Protein AF-A0A9P6G2J8-F1 (afdb_monomer_lite)

Organism: NCBI:txid979761

Structure (mmCIF, N/CA/C/O backbone):
data_AF-A0A9P6G2J8-F1
#
_entry.id   AF-A0A9P6G2J8-F1
#
loop_
_atom_site.group_PDB
_atom_site.id
_atom_site.type_symbol
_atom_site.label_atom_id
_atom_site.label_alt_id
_atom_site.label_comp_id
_atom_site.label_asym_id
_atom_site.label_entity_id
_atom_site.label_seq_id
_atom_site.pdbx_PDB_ins_code
_atom_site.Cartn_x
_atom_site.Cartn_y
_atom_site.Cartn_z
_atom_site.occupancy
_atom_site.B_iso_or_equiv
_atom_site.auth_seq_id
_atom_site.auth_comp_id
_atom_site.auth_asym_id
_atom_site.auth_atom_id
_atom_site.pdbx_PDB_model_num
ATOM 1 N N . MET A 1 1 ? 23.316 -43.069 -13.809 1.00 28.44 1 MET A N 1
ATOM 2 C CA . MET A 1 1 ? 24.429 -42.102 -13.662 1.00 28.44 1 MET A CA 1
ATOM 3 C C . MET A 1 1 ? 23.980 -41.035 -12.672 1.00 28.44 1 MET A C 1
ATOM 5 O O . MET A 1 1 ? 22.794 -40.744 -12.635 1.00 28.44 1 MET A O 1
ATOM 9 N N . LYS A 1 2 ? 24.883 -40.579 -11.803 1.00 21.81 2 LYS A N 1
ATOM 10 C CA . LYS A 1 2 ? 24.600 -39.815 -10.578 1.00 21.81 2 LYS A CA 1
ATOM 11 C C . LYS A 1 2 ? 24.018 -38.430 -10.889 1.00 21.81 2 LYS A C 1
ATOM 13 O O . LYS A 1 2 ? 24.554 -37.720 -11.730 1.00 21.81 2 LYS A O 1
ATOM 18 N N . THR A 1 3 ? 22.971 -38.047 -10.167 1.00 24.00 3 THR A N 1
ATOM 19 C CA . THR A 1 3 ? 22.490 -36.666 -10.060 1.00 24.00 3 THR A CA 1
ATOM 20 C C . THR A 1 3 ? 23.530 -35.821 -9.319 1.00 24.00 3 THR A C 1
ATOM 22 O O . THR A 1 3 ? 23.801 -36.073 -8.145 1.00 24.00 3 THR A O 1
ATOM 25 N N . CYS A 1 4 ? 24.111 -34.833 -10.000 1.00 22.19 4 CYS A N 1
ATOM 26 C CA . CYS A 1 4 ? 24.899 -33.762 -9.387 1.00 22.19 4 CYS A CA 1
ATOM 27 C C . CYS A 1 4 ? 23.997 -32.527 -9.206 1.00 22.19 4 CYS A C 1
ATOM 29 O O . CYS A 1 4 ? 23.322 -32.144 -10.163 1.00 22.19 4 CYS A O 1
ATOM 31 N N . PRO A 1 5 ? 23.971 -31.892 -8.020 1.00 28.30 5 PRO A N 1
ATOM 32 C CA . PRO A 1 5 ? 23.199 -30.682 -7.780 1.00 28.30 5 PRO A CA 1
ATOM 33 C C . PRO A 1 5 ? 23.987 -29.491 -8.335 1.00 28.30 5 PRO A C 1
ATOM 35 O O . PRO A 1 5 ? 24.863 -28.943 -7.668 1.00 28.30 5 PRO A O 1
ATOM 38 N N . HIS A 1 6 ? 23.725 -29.110 -9.583 1.00 32.69 6 HIS A N 1
ATOM 39 C CA . HIS A 1 6 ? 24.218 -27.840 -10.102 1.00 32.69 6 HIS A CA 1
ATOM 40 C C . HIS A 1 6 ? 23.283 -26.716 -9.650 1.00 32.69 6 HIS A C 1
ATOM 42 O O . HIS A 1 6 ? 22.137 -26.628 -10.081 1.00 32.69 6 HIS A O 1
ATOM 48 N N . TYR A 1 7 ? 23.807 -25.883 -8.751 1.00 36.50 7 TYR A N 1
ATOM 49 C CA . TYR A 1 7 ? 23.301 -24.562 -8.391 1.00 36.50 7 TYR A CA 1
ATOM 50 C C . TYR A 1 7 ? 22.926 -23.775 -9.652 1.00 36.50 7 TYR A C 1
ATOM 52 O O . TYR A 1 7 ? 23.731 -23.673 -10.582 1.00 36.50 7 TYR A O 1
ATOM 60 N N . GLY A 1 8 ? 21.706 -23.239 -9.694 1.00 36.22 8 GLY A N 1
ATOM 61 C CA . GLY A 1 8 ? 21.223 -22.453 -10.822 1.00 36.22 8 GLY A CA 1
ATOM 62 C C . GLY A 1 8 ? 22.021 -21.157 -10.941 1.00 36.22 8 GLY A C 1
ATOM 63 O O . GLY A 1 8 ? 21.851 -20.233 -10.149 1.00 36.22 8 GLY A O 1
ATOM 64 N N . MET A 1 9 ? 22.907 -21.074 -11.927 1.00 39.00 9 MET A N 1
ATOM 65 C CA . MET A 1 9 ? 23.506 -19.807 -12.336 1.00 39.00 9 MET A CA 1
ATOM 66 C C . MET A 1 9 ? 22.743 -19.287 -13.546 1.00 39.00 9 MET A C 1
ATOM 68 O O . MET A 1 9 ? 22.598 -19.999 -14.540 1.00 39.00 9 MET A O 1
ATOM 72 N N . MET A 1 10 ? 22.259 -18.048 -13.470 1.00 44.28 10 MET A N 1
ATOM 73 C CA . MET A 1 10 ? 21.795 -17.339 -14.655 1.00 44.28 10 MET A CA 1
ATOM 74 C C . MET A 1 10 ? 23.004 -16.616 -15.242 1.00 44.28 10 MET A C 1
ATOM 76 O O . MET A 1 10 ? 23.532 -15.679 -14.644 1.00 44.28 10 MET A O 1
ATOM 80 N N . THR A 1 11 ? 23.474 -17.081 -16.397 1.00 43.28 11 THR A N 1
ATOM 81 C CA . THR A 1 11 ? 24.455 -16.334 -17.185 1.00 43.28 11 THR A CA 1
ATOM 82 C C . THR A 1 11 ? 23.687 -15.287 -17.972 1.00 43.28 11 THR A C 1
ATOM 84 O O . THR A 1 11 ? 23.037 -15.616 -18.963 1.00 43.28 11 THR A O 1
ATOM 87 N N . VAL A 1 12 ? 23.730 -14.034 -17.525 1.00 48.06 12 VAL A N 1
ATOM 88 C CA . VAL A 1 12 ? 23.221 -12.922 -18.330 1.00 48.06 12 VAL A CA 1
ATOM 89 C C . VAL A 1 12 ? 24.399 -12.417 -19.157 1.00 48.06 12 VAL A C 1
ATOM 91 O O . VAL A 1 12 ? 25.367 -11.876 -18.615 1.00 48.06 12 VAL A O 1
ATOM 94 N N . SER A 1 13 ? 24.354 -12.675 -20.466 1.00 35.69 13 SER A N 1
ATOM 95 C CA . SER A 1 13 ? 25.344 -12.146 -21.405 1.00 35.69 13 SER A CA 1
ATOM 96 C C . SER A 1 13 ? 25.019 -10.683 -21.656 1.00 35.69 13 SER A C 1
ATOM 98 O O . SER A 1 13 ? 24.013 -10.339 -22.270 1.00 35.69 13 SER A O 1
ATOM 100 N N . LEU A 1 14 ? 25.864 -9.818 -21.117 1.00 44.72 14 LEU A N 1
ATOM 101 C CA . LEU A 1 14 ? 25.630 -8.394 -21.012 1.00 44.72 14 LEU A CA 1
ATOM 102 C C . LEU A 1 14 ? 26.757 -7.662 -21.746 1.00 44.72 14 LEU A C 1
ATOM 104 O O . LEU A 1 14 ? 27.734 -7.223 -21.139 1.00 44.72 14 LEU A O 1
ATOM 108 N N . GLY A 1 15 ? 26.600 -7.454 -23.059 1.00 34.97 15 GLY A N 1
ATOM 109 C CA . GLY A 1 15 ? 27.512 -6.623 -23.865 1.00 34.97 15 GLY A CA 1
ATOM 110 C C . GLY A 1 15 ? 28.964 -7.118 -23.865 1.00 34.97 15 GLY A C 1
ATOM 111 O O . GLY A 1 15 ? 29.880 -6.334 -23.642 1.00 34.97 15 GLY A O 1
ATOM 112 N N . GLY A 1 16 ? 29.167 -8.428 -24.043 1.00 36.84 16 GLY A N 1
ATOM 113 C CA . GLY A 1 16 ? 30.493 -9.063 -24.048 1.00 36.84 16 GLY A CA 1
ATOM 114 C C . GLY A 1 16 ? 31.014 -9.493 -22.672 1.00 36.84 16 GLY A C 1
ATOM 115 O O . GLY A 1 16 ? 32.013 -10.206 -22.603 1.00 36.84 16 GLY A O 1
ATOM 116 N N . PHE A 1 17 ? 30.324 -9.140 -21.583 1.00 33.25 17 PHE A N 1
ATOM 117 C CA . PHE A 1 17 ? 30.608 -9.649 -20.242 1.00 33.25 17 PHE A CA 1
ATOM 118 C C . PHE A 1 17 ? 29.555 -10.680 -19.831 1.00 33.25 17 PHE A C 1
ATOM 120 O O . PHE A 1 17 ? 28.362 -10.382 -19.790 1.00 33.25 17 PHE A O 1
ATOM 127 N N . ASN A 1 18 ? 29.999 -11.892 -19.498 1.00 40.38 18 ASN A N 1
ATOM 128 C CA . ASN A 1 18 ? 29.147 -12.909 -18.889 1.00 40.38 18 ASN A CA 1
ATOM 129 C C . ASN A 1 18 ? 29.097 -12.664 -17.383 1.00 40.38 18 ASN A C 1
ATOM 131 O O . ASN A 1 18 ? 30.052 -12.980 -16.672 1.00 40.38 18 ASN A O 1
ATOM 135 N N . ILE A 1 19 ? 27.991 -12.104 -16.893 1.00 44.56 19 ILE A N 1
ATOM 136 C CA . ILE A 1 19 ? 27.753 -12.024 -15.452 1.00 44.56 19 ILE A CA 1
ATOM 137 C C . ILE A 1 19 ? 27.031 -13.308 -15.051 1.00 44.56 19 ILE A C 1
ATOM 139 O O . ILE A 1 19 ? 25.877 -13.533 -15.418 1.00 44.56 19 ILE A O 1
ATOM 143 N N . GLN A 1 20 ? 27.734 -14.171 -14.318 1.00 47.50 20 GLN A N 1
ATOM 144 C CA . GLN A 1 20 ? 27.127 -15.311 -13.639 1.00 47.50 20 GLN A CA 1
ATOM 145 C C . GLN A 1 20 ? 26.478 -14.805 -12.353 1.00 47.50 20 GLN A C 1
ATOM 147 O O . GLN A 1 20 ? 27.150 -14.583 -11.345 1.00 47.50 20 GLN A O 1
ATOM 152 N N . LEU A 1 21 ? 25.166 -14.586 -12.394 1.00 49.06 21 LEU A N 1
ATOM 153 C CA . LEU A 1 21 ? 24.394 -14.276 -11.199 1.00 49.06 21 LEU A CA 1
ATOM 154 C C . LEU A 1 21 ? 24.017 -15.608 -10.547 1.00 49.06 21 LEU A C 1
ATOM 156 O O . LEU A 1 21 ? 23.233 -16.387 -11.095 1.00 49.06 21 LEU A O 1
ATOM 160 N N . ALA A 1 22 ? 24.606 -15.891 -9.385 1.00 49.53 22 ALA A N 1
ATOM 161 C CA . ALA A 1 22 ? 24.147 -16.982 -8.537 1.00 49.53 22 ALA A CA 1
ATOM 162 C C . ALA A 1 22 ? 22.719 -16.646 -8.083 1.00 49.53 22 ALA A C 1
ATOM 164 O O . ALA A 1 22 ? 22.543 -15.731 -7.274 1.00 49.53 22 ALA A O 1
ATOM 165 N N . LEU A 1 23 ? 21.716 -17.365 -8.608 1.00 51.78 23 LEU A N 1
ATOM 166 C CA . LEU A 1 23 ? 20.287 -17.101 -8.362 1.00 51.78 23 LEU A CA 1
ATOM 167 C C . LEU A 1 23 ? 19.945 -17.080 -6.862 1.00 51.78 23 LEU A C 1
ATOM 169 O O . LEU A 1 23 ? 19.019 -16.396 -6.436 1.00 51.78 23 LEU A O 1
ATOM 173 N N . ASP A 1 24 ? 20.750 -17.758 -6.046 1.00 52.38 24 ASP A N 1
ATOM 174 C CA . ASP A 1 24 ? 20.427 -18.036 -4.650 1.00 52.38 24 ASP A CA 1
ATOM 175 C C . ASP A 1 24 ? 21.033 -17.019 -3.654 1.00 52.38 24 ASP A C 1
ATOM 177 O O . ASP A 1 24 ? 20.730 -17.077 -2.463 1.00 52.38 24 ASP A O 1
ATOM 181 N N . ARG A 1 25 ? 21.918 -16.099 -4.092 1.00 50.81 25 ARG A N 1
ATOM 182 C CA . ARG A 1 25 ? 22.714 -15.220 -3.187 1.00 50.81 25 ARG A CA 1
ATOM 183 C C . ARG A 1 25 ? 22.746 -13.733 -3.560 1.00 50.81 25 ARG A C 1
ATOM 185 O O . ARG A 1 25 ? 23.595 -12.983 -3.074 1.00 50.81 25 ARG A O 1
ATOM 192 N N . VAL A 1 26 ? 21.822 -13.299 -4.410 1.00 56.16 26 VAL A N 1
ATOM 193 C CA . VAL A 1 26 ? 21.786 -11.941 -4.981 1.00 56.16 26 VAL A CA 1
ATOM 194 C C . VAL A 1 26 ? 21.636 -10.840 -3.914 1.00 56.16 26 VAL A C 1
ATOM 196 O O . VAL A 1 26 ? 22.155 -9.741 -4.088 1.00 56.16 26 VAL A O 1
ATOM 199 N N . CYS A 1 27 ? 21.005 -11.136 -2.774 1.00 59.69 27 CYS A N 1
ATOM 200 C CA . CYS A 1 27 ? 20.740 -10.158 -1.713 1.00 59.69 27 CYS A CA 1
ATOM 201 C C . CYS A 1 27 ? 21.425 -10.508 -0.382 1.00 59.69 27 CYS A C 1
ATOM 203 O O . CYS A 1 27 ? 20.779 -10.531 0.664 1.00 59.69 27 CYS A O 1
ATOM 205 N N . SER A 1 28 ? 22.732 -10.780 -0.394 1.00 66.94 28 SER A N 1
ATOM 206 C CA . SER A 1 28 ? 23.542 -10.487 0.796 1.00 66.94 28 SER A CA 1
ATOM 207 C C . SER A 1 28 ? 23.779 -8.974 0.878 1.00 66.94 28 SER A C 1
ATOM 209 O O . SER A 1 28 ? 23.748 -8.285 -0.145 1.00 66.94 28 SER A O 1
ATOM 211 N N . SER A 1 29 ? 24.066 -8.444 2.069 1.00 66.62 29 SER A N 1
ATOM 212 C CA . SER A 1 29 ? 24.434 -7.029 2.238 1.00 66.62 29 SER A CA 1
ATOM 213 C C . SER A 1 29 ? 25.623 -6.618 1.361 1.00 66.62 29 SER A C 1
ATOM 215 O O . SER A 1 29 ? 25.711 -5.473 0.937 1.00 66.62 29 SER A O 1
ATOM 217 N N . GLU A 1 30 ? 26.515 -7.565 1.061 1.00 68.88 30 GLU A N 1
ATOM 218 C CA . GLU A 1 30 ? 27.704 -7.377 0.222 1.00 68.88 30 GLU A CA 1
ATOM 219 C C . GLU A 1 30 ? 27.366 -7.298 -1.279 1.00 68.88 30 GLU A C 1
ATOM 221 O O . GLU A 1 30 ? 27.991 -6.536 -2.012 1.00 68.88 30 GLU A O 1
ATOM 226 N N . ASN A 1 31 ? 26.347 -8.034 -1.741 1.00 75.25 31 ASN A N 1
ATOM 227 C CA . ASN A 1 31 ? 25.969 -8.099 -3.162 1.00 75.25 31 ASN A CA 1
ATOM 228 C C . ASN A 1 31 ? 24.851 -7.125 -3.552 1.00 75.25 31 ASN A C 1
ATOM 230 O O . ASN A 1 31 ? 24.667 -6.824 -4.734 1.00 75.25 31 ASN A O 1
ATOM 234 N N . ALA A 1 32 ? 24.131 -6.602 -2.562 1.00 75.44 32 ALA A N 1
ATOM 235 C CA . ALA A 1 32 ? 23.035 -5.660 -2.727 1.00 75.44 32 ALA A CA 1
ATOM 236 C C . ALA A 1 32 ? 23.379 -4.478 -3.638 1.00 75.44 32 ALA A C 1
ATOM 238 O O . ALA A 1 32 ? 22.638 -4.162 -4.569 1.00 75.44 32 ALA A O 1
ATOM 239 N N . GLN A 1 33 ? 24.536 -3.855 -3.406 1.00 77.69 33 GLN A N 1
ATOM 240 C CA . GLN A 1 33 ? 24.974 -2.692 -4.170 1.00 77.69 33 GLN A CA 1
ATOM 241 C C . GLN A 1 33 ? 25.158 -3.020 -5.658 1.00 77.69 33 GLN A C 1
ATOM 243 O O . GLN A 1 33 ? 24.772 -2.220 -6.508 1.00 77.69 33 GLN A O 1
ATOM 248 N N . TYR A 1 34 ? 25.694 -4.199 -5.986 1.00 79.94 34 TYR A N 1
ATOM 249 C CA . TYR A 1 34 ? 25.866 -4.638 -7.372 1.00 79.94 34 TYR A CA 1
ATOM 250 C C . TYR A 1 34 ? 24.531 -4.964 -8.037 1.00 79.94 34 TYR A C 1
ATOM 252 O O . TYR A 1 34 ? 24.301 -4.565 -9.182 1.00 79.94 34 TYR A O 1
ATOM 260 N N . PHE A 1 35 ? 23.634 -5.643 -7.319 1.00 82.56 35 PHE A N 1
ATOM 261 C CA . PHE A 1 35 ? 22.300 -5.958 -7.822 1.00 82.56 35 PHE A CA 1
ATOM 262 C C . PHE A 1 35 ? 21.505 -4.686 -8.139 1.00 82.56 35 PHE A C 1
ATOM 264 O O . PHE A 1 35 ? 21.072 -4.488 -9.275 1.00 82.56 35 PHE A O 1
ATOM 271 N N . PHE A 1 36 ? 21.379 -3.776 -7.170 1.00 83.00 36 PHE A N 1
ATOM 272 C CA . PHE A 1 36 ? 20.640 -2.529 -7.367 1.00 83.00 36 PHE A CA 1
ATOM 273 C C . PHE A 1 36 ? 21.357 -1.564 -8.317 1.00 83.00 36 PHE A C 1
ATOM 275 O O . PHE A 1 36 ? 20.694 -0.875 -9.092 1.00 83.00 36 PHE A O 1
ATOM 282 N N . GLY A 1 37 ? 22.694 -1.567 -8.348 1.00 82.19 37 GLY A N 1
ATOM 283 C CA . GLY A 1 37 ? 23.480 -0.833 -9.344 1.00 82.19 37 GLY A CA 1
ATOM 284 C C . GLY A 1 37 ? 23.241 -1.318 -10.779 1.00 82.19 37 GLY A C 1
ATOM 285 O O . GLY A 1 37 ? 23.298 -0.524 -11.717 1.00 82.19 37 GLY A O 1
ATOM 286 N N . SER A 1 38 ? 22.893 -2.596 -10.955 1.00 86.06 38 SER A N 1
ATOM 287 C CA . SER A 1 38 ? 22.575 -3.189 -12.261 1.00 86.06 38 SER A CA 1
ATOM 288 C C . SER A 1 38 ? 21.126 -2.953 -12.703 1.00 86.06 38 SER A C 1
ATOM 290 O O . SER A 1 38 ? 20.793 -3.222 -13.857 1.00 86.06 38 SER A O 1
ATOM 292 N N . MET A 1 39 ? 20.262 -2.414 -11.833 1.00 89.31 39 MET A N 1
ATOM 293 C CA . MET A 1 39 ? 18.827 -2.272 -12.109 1.00 89.31 39 MET A CA 1
ATOM 294 C C . MET A 1 39 ? 18.543 -1.401 -13.335 1.00 89.31 39 MET A C 1
ATOM 296 O O . MET A 1 39 ? 17.705 -1.751 -14.160 1.00 89.31 39 MET A O 1
ATOM 300 N N . LYS A 1 40 ? 19.292 -0.306 -13.515 1.00 89.75 40 LYS A N 1
ATOM 301 C CA . LYS A 1 40 ? 19.151 0.564 -14.693 1.00 89.75 40 LYS A CA 1
ATOM 302 C C . LYS A 1 40 ? 19.372 -0.206 -15.991 1.00 89.75 40 LYS A C 1
ATOM 304 O O . LYS A 1 40 ? 18.614 -0.034 -16.936 1.00 89.75 40 LYS A O 1
ATOM 309 N N . ARG A 1 41 ? 20.383 -1.074 -16.013 1.00 88.81 41 ARG A N 1
ATOM 310 C CA . ARG A 1 41 ? 20.702 -1.897 -17.176 1.00 88.81 41 ARG A CA 1
ATOM 311 C C . ARG A 1 41 ? 19.618 -2.938 -17.438 1.00 88.81 41 ARG A C 1
ATOM 313 O O . ARG A 1 41 ? 19.152 -3.026 -18.561 1.00 88.81 41 ARG A O 1
ATOM 320 N N . LEU A 1 42 ? 19.164 -3.642 -16.398 1.00 89.19 42 LEU A N 1
ATOM 321 C CA . LEU A 1 42 ? 18.067 -4.610 -16.515 1.00 89.19 42 LEU A CA 1
ATOM 322 C C . LEU A 1 42 ? 16.794 -3.970 -17.086 1.00 89.19 42 LEU A C 1
ATOM 324 O O . LEU A 1 42 ? 16.112 -4.587 -17.897 1.00 89.19 42 LEU A O 1
ATOM 328 N N . LEU A 1 43 ? 16.488 -2.730 -16.698 1.00 89.88 43 LEU A N 1
ATOM 329 C CA . LEU A 1 43 ? 15.344 -1.985 -17.230 1.00 89.88 43 LEU A CA 1
ATOM 330 C C . LEU A 1 43 ? 15.540 -1.567 -18.689 1.00 89.88 43 LEU A C 1
ATOM 332 O O . LEU A 1 43 ? 14.592 -1.631 -19.472 1.00 89.88 43 LEU A O 1
ATOM 336 N N . THR A 1 44 ? 16.754 -1.162 -19.068 1.00 89.62 44 THR A N 1
ATOM 337 C CA . THR A 1 44 ? 17.098 -0.896 -20.471 1.00 89.62 44 THR A CA 1
ATOM 338 C C . THR A 1 44 ? 16.942 -2.156 -21.319 1.00 89.62 44 THR A C 1
ATOM 340 O O . THR A 1 44 ? 16.242 -2.107 -22.324 1.00 89.62 44 THR A O 1
ATOM 343 N N . ASP A 1 45 ? 17.494 -3.285 -20.874 1.00 88.81 45 ASP A N 1
ATOM 344 C CA . ASP A 1 45 ? 17.427 -4.557 -21.602 1.00 88.81 45 ASP A CA 1
ATOM 345 C C . ASP A 1 45 ? 15.986 -5.097 -21.674 1.00 88.81 45 ASP A C 1
ATOM 347 O O . ASP A 1 45 ? 15.581 -5.654 -22.687 1.00 88.81 45 ASP A O 1
ATOM 351 N N . TYR A 1 46 ? 15.173 -4.886 -20.631 1.00 89.06 46 TYR A N 1
ATOM 352 C CA . TYR A 1 46 ? 13.743 -5.222 -20.642 1.00 89.06 46 TYR A CA 1
ATOM 353 C C . TYR A 1 46 ? 12.940 -4.374 -21.644 1.00 89.06 46 TYR A C 1
ATOM 355 O O . TYR A 1 46 ? 11.912 -4.822 -22.151 1.00 89.06 46 TYR A O 1
ATOM 363 N N . SER A 1 47 ? 13.395 -3.148 -21.918 1.00 87.00 47 SER A N 1
ATOM 364 C CA . SER A 1 47 ? 12.754 -2.233 -22.870 1.00 87.00 47 SER A CA 1
ATOM 365 C C . SER A 1 47 ? 13.124 -2.509 -24.324 1.00 87.00 47 SER A C 1
ATOM 367 O O . SER A 1 47 ? 12.508 -1.923 -25.212 1.00 87.00 47 SER A O 1
ATOM 369 N N . ASP A 1 48 ? 14.133 -3.344 -24.571 1.00 86.25 48 ASP A N 1
ATOM 370 C CA . ASP A 1 48 ? 14.641 -3.602 -25.910 1.00 86.25 48 ASP A CA 1
ATOM 371 C C . ASP A 1 48 ? 13.731 -4.605 -26.647 1.00 86.25 48 ASP A C 1
ATOM 373 O O . ASP A 1 48 ? 13.679 -5.778 -26.271 1.00 86.25 48 ASP A O 1
ATOM 377 N N . PRO A 1 49 ? 13.013 -4.186 -27.708 1.00 78.88 49 PRO A N 1
ATOM 378 C CA . PRO A 1 49 ? 12.122 -5.075 -28.451 1.00 78.88 49 PRO A CA 1
ATOM 379 C C . PRO A 1 49 ? 12.875 -6.161 -29.233 1.00 78.88 49 PRO A C 1
ATOM 381 O O . PRO A 1 49 ? 12.250 -7.109 -29.707 1.00 78.88 49 PRO A O 1
ATOM 384 N N . TRP A 1 50 ? 14.194 -6.028 -29.396 1.00 75.81 50 TRP A N 1
ATOM 385 C CA . TRP A 1 50 ? 15.032 -6.977 -30.126 1.00 75.81 50 TRP A CA 1
ATOM 386 C C . TRP A 1 50 ? 15.586 -8.093 -29.234 1.00 75.81 50 TRP A C 1
ATOM 388 O O . TRP A 1 50 ? 16.140 -9.066 -29.750 1.00 75.81 50 TRP A O 1
ATOM 398 N N . LEU A 1 51 ? 15.440 -7.977 -27.910 1.00 72.81 51 LEU A N 1
ATOM 399 C CA . LEU A 1 51 ? 15.889 -8.979 -26.949 1.00 72.81 51 LEU A CA 1
ATOM 400 C C . LEU A 1 51 ? 14.709 -9.836 -26.477 1.00 72.81 51 LEU A C 1
ATOM 402 O O . LEU A 1 51 ? 13.822 -9.365 -25.770 1.00 72.81 51 LEU A O 1
ATOM 406 N N . ASP A 1 52 ? 14.750 -11.139 -26.766 1.00 75.81 52 ASP A N 1
ATOM 407 C CA . ASP A 1 52 ? 13.772 -12.136 -26.285 1.00 75.81 52 ASP A CA 1
ATOM 408 C C . ASP A 1 52 ? 14.018 -12.519 -24.806 1.00 75.81 52 ASP A C 1
ATOM 410 O O . ASP A 1 52 ? 14.071 -13.683 -24.397 1.00 75.81 52 ASP A O 1
ATOM 414 N N . HIS A 1 53 ? 14.308 -11.512 -23.982 1.00 82.56 53 HIS A N 1
ATOM 415 C CA . HIS A 1 53 ? 14.729 -11.667 -22.592 1.00 82.56 53 HIS A CA 1
ATOM 416 C C . HIS A 1 53 ? 13.809 -10.949 -21.606 1.00 82.56 53 HIS A C 1
ATOM 418 O O . HIS A 1 53 ? 13.989 -11.127 -20.400 1.00 82.56 53 HIS A O 1
ATOM 424 N N . SER A 1 54 ? 12.796 -10.206 -22.069 1.00 86.62 54 SER A N 1
ATOM 425 C CA . SER A 1 54 ? 11.878 -9.460 -21.196 1.00 86.62 54 SER A CA 1
ATOM 426 C C . SER A 1 54 ? 11.231 -10.356 -20.135 1.00 86.62 54 SER A C 1
ATOM 428 O O . SER A 1 54 ? 11.255 -10.032 -18.949 1.00 86.62 54 SER A O 1
ATOM 430 N N . ASP A 1 55 ? 10.756 -11.540 -20.525 1.00 85.81 55 ASP A N 1
ATOM 431 C CA . ASP A 1 55 ? 10.134 -12.494 -19.600 1.00 85.81 55 ASP A CA 1
ATOM 432 C C . ASP A 1 55 ? 11.146 -13.175 -18.679 1.00 85.81 55 ASP A C 1
ATOM 434 O O . ASP A 1 55 ? 10.813 -13.568 -17.559 1.00 85.81 55 ASP A O 1
ATOM 438 N N . ALA A 1 56 ? 12.392 -13.343 -19.124 1.00 85.50 56 ALA A N 1
ATOM 439 C CA . ALA A 1 56 ? 13.461 -13.856 -18.272 1.00 85.50 56 ALA A CA 1
ATOM 440 C C . ALA A 1 56 ? 13.846 -12.824 -17.202 1.00 85.50 56 ALA A C 1
ATOM 442 O O . ALA A 1 56 ? 13.973 -13.182 -16.031 1.00 85.50 56 ALA A O 1
ATOM 443 N N . ILE A 1 57 ? 13.953 -11.547 -17.582 1.00 88.69 57 ILE A N 1
ATOM 444 C CA . ILE A 1 57 ? 14.218 -10.432 -16.666 1.00 88.69 57 ILE A CA 1
ATOM 445 C C . ILE A 1 57 ? 13.055 -10.269 -15.685 1.00 88.69 57 ILE A C 1
ATOM 447 O O . ILE A 1 57 ? 13.289 -10.202 -14.481 1.00 88.69 57 ILE A O 1
ATOM 451 N N . ALA A 1 58 ? 11.806 -10.273 -16.161 1.00 89.00 58 ALA A N 1
ATOM 452 C CA . ALA A 1 58 ? 10.632 -10.175 -15.298 1.00 89.00 58 ALA A CA 1
ATOM 453 C C . ALA A 1 58 ? 10.572 -11.333 -14.292 1.00 89.00 58 ALA A C 1
ATOM 455 O O . ALA A 1 58 ? 10.384 -11.093 -13.101 1.00 89.00 58 ALA A O 1
ATOM 456 N N . ARG A 1 59 ? 10.808 -12.580 -14.728 1.00 86.38 59 ARG A N 1
ATOM 457 C CA . ARG A 1 59 ? 10.886 -13.742 -13.822 1.00 86.38 59 ARG A CA 1
ATOM 458 C C . ARG A 1 59 ? 12.017 -13.612 -12.803 1.00 86.38 59 ARG A C 1
ATOM 460 O O . ARG A 1 59 ? 11.800 -13.905 -11.628 1.00 86.38 59 ARG A O 1
ATOM 467 N N . TYR A 1 60 ? 13.189 -13.155 -13.236 1.00 85.62 60 TYR A N 1
ATOM 468 C CA . TYR A 1 60 ? 14.344 -12.941 -12.365 1.00 85.62 60 TYR A CA 1
ATOM 469 C C . TYR A 1 60 ? 14.073 -11.863 -11.306 1.00 85.62 60 TYR A C 1
ATOM 471 O O . TYR A 1 60 ? 14.282 -12.080 -10.113 1.00 85.62 60 TYR A O 1
ATOM 479 N N . LEU A 1 61 ? 13.533 -10.712 -11.708 1.00 88.62 61 LEU A N 1
ATOM 480 C CA . LEU A 1 61 ? 13.142 -9.659 -10.772 1.00 88.62 61 LEU A CA 1
ATOM 481 C C . LEU A 1 61 ? 12.040 -10.146 -9.827 1.00 88.62 61 LEU A C 1
ATOM 483 O O . LEU A 1 61 ? 12.137 -9.922 -8.620 1.00 88.62 61 LEU A O 1
ATOM 487 N N . ARG A 1 62 ? 11.047 -10.885 -10.345 1.00 87.00 62 ARG A N 1
ATOM 488 C CA . ARG A 1 62 ? 9.957 -11.476 -9.555 1.00 87.00 62 ARG A CA 1
ATOM 489 C C . ARG A 1 62 ? 10.473 -12.410 -8.463 1.00 87.00 62 ARG A C 1
ATOM 491 O O . ARG A 1 62 ? 9.972 -12.345 -7.344 1.00 87.00 62 ARG A O 1
ATOM 498 N N . SER A 1 63 ? 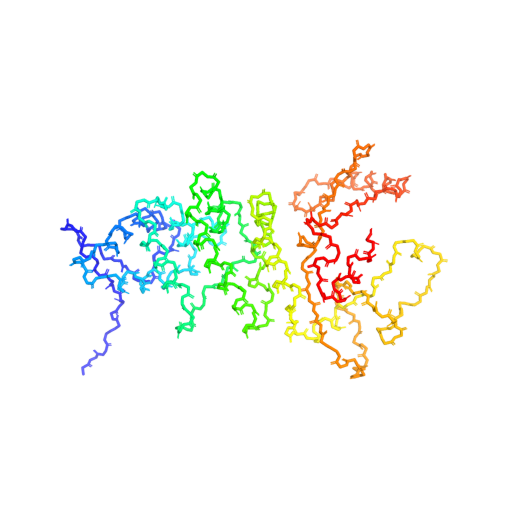11.504 -13.223 -8.718 1.00 84.31 63 SER A N 1
ATOM 499 C CA . SER A 1 63 ? 12.089 -14.075 -7.668 1.00 84.31 63 SER A CA 1
ATOM 500 C C . SER A 1 63 ? 12.730 -13.296 -6.515 1.00 84.31 63 SER A C 1
ATOM 502 O O . SER A 1 63 ? 12.959 -13.883 -5.458 1.00 84.31 63 SER A O 1
ATOM 504 N N . HIS A 1 64 ? 12.959 -11.989 -6.684 1.00 84.06 64 HIS A N 1
ATOM 505 C CA . HIS A 1 64 ? 13.618 -11.125 -5.706 1.00 84.06 64 HIS A CA 1
ATOM 506 C C . HIS A 1 64 ? 12.741 -9.983 -5.160 1.00 84.06 64 HIS A C 1
ATOM 508 O O . HIS A 1 64 ? 13.218 -9.210 -4.333 1.00 84.06 64 HIS A O 1
ATOM 514 N N . ILE A 1 65 ? 11.459 -9.867 -5.543 1.00 86.38 65 ILE A N 1
ATOM 515 C CA . ILE A 1 65 ? 10.583 -8.751 -5.098 1.00 86.38 65 ILE A CA 1
ATOM 516 C C . ILE A 1 65 ? 10.388 -8.682 -3.580 1.00 86.38 65 ILE A C 1
ATOM 518 O O . ILE A 1 65 ? 10.223 -7.597 -3.030 1.00 86.38 65 ILE A O 1
ATOM 522 N N . ASN A 1 66 ? 10.429 -9.834 -2.909 1.00 81.56 66 ASN A N 1
ATOM 523 C CA . ASN A 1 66 ? 10.318 -9.953 -1.454 1.00 81.56 66 ASN A CA 1
ATOM 524 C C . ASN A 1 66 ? 11.692 -10.105 -0.776 1.00 81.56 66 ASN A C 1
ATOM 526 O O . ASN A 1 66 ? 11.764 -10.350 0.429 1.00 81.56 66 ASN A O 1
ATOM 530 N N . THR A 1 67 ? 12.788 -10.015 -1.535 1.00 77.38 67 THR A N 1
ATOM 531 C CA . THR A 1 67 ? 14.140 -10.115 -0.991 1.00 77.38 67 THR A CA 1
ATOM 532 C C . THR A 1 67 ? 14.666 -8.722 -0.663 1.00 77.38 67 THR A C 1
ATOM 534 O O . THR A 1 67 ? 14.663 -7.822 -1.500 1.00 77.38 67 THR A O 1
ATOM 537 N N . TYR A 1 68 ? 15.139 -8.552 0.571 1.00 73.00 68 TYR A N 1
ATOM 538 C CA . TYR A 1 68 ? 15.715 -7.304 1.058 1.00 73.00 68 TYR A CA 1
ATOM 539 C C . TYR A 1 68 ? 17.203 -7.518 1.306 1.00 73.00 68 TYR A C 1
ATOM 541 O O . TYR A 1 68 ? 17.590 -8.454 2.004 1.00 73.00 68 TYR A O 1
ATOM 549 N N . ALA A 1 69 ? 18.033 -6.640 0.745 1.00 63.84 69 ALA A N 1
ATOM 550 C CA . ALA A 1 69 ? 19.488 -6.655 0.909 1.00 63.84 69 ALA A CA 1
ATOM 551 C C . ALA A 1 69 ? 19.951 -6.659 2.370 1.00 63.84 69 ALA A C 1
ATOM 553 O O . ALA A 1 69 ? 20.978 -7.239 2.720 1.00 63.84 69 ALA A O 1
ATOM 554 N N . CYS A 1 70 ? 19.180 -5.998 3.226 1.00 63.91 70 CYS A N 1
ATOM 555 C CA . CYS A 1 70 ? 19.377 -5.975 4.656 1.00 63.91 70 CYS A CA 1
ATOM 556 C C . CYS A 1 70 ? 18.007 -6.113 5.317 1.00 63.91 70 CYS A C 1
ATOM 558 O O . CYS A 1 70 ? 17.113 -5.307 5.077 1.00 63.91 70 CYS A O 1
ATOM 560 N N . LEU A 1 71 ? 17.847 -7.099 6.204 1.00 59.91 71 LEU A N 1
ATOM 561 C CA . LEU A 1 71 ? 16.606 -7.288 6.970 1.00 59.91 71 LEU A CA 1
ATOM 562 C C . LEU A 1 71 ? 16.245 -6.077 7.850 1.00 59.91 71 LEU A C 1
ATOM 564 O O . LEU A 1 71 ? 15.119 -5.989 8.325 1.00 59.91 71 LEU A O 1
ATOM 568 N N . LYS A 1 72 ? 17.200 -5.168 8.089 1.00 58.50 72 LYS A N 1
ATOM 569 C CA . LYS A 1 72 ? 17.018 -3.938 8.873 1.00 58.50 72 LYS A CA 1
ATOM 570 C C . LYS A 1 72 ? 16.900 -2.676 8.017 1.00 58.50 72 LYS A C 1
ATOM 572 O O . LYS A 1 72 ? 16.545 -1.636 8.559 1.00 58.50 72 LYS A O 1
ATOM 577 N N . ASP A 1 73 ? 17.216 -2.753 6.726 1.00 63.19 73 ASP A N 1
ATOM 578 C CA . ASP A 1 73 ? 17.159 -1.618 5.808 1.00 63.19 73 ASP A CA 1
ATOM 579 C C . ASP A 1 73 ? 16.302 -1.979 4.589 1.00 63.19 73 ASP A C 1
ATOM 581 O O . ASP A 1 73 ? 16.762 -2.543 3.594 1.00 63.19 73 ASP A O 1
ATOM 585 N N . HIS A 1 74 ? 15.015 -1.648 4.700 1.00 64.38 74 HIS A N 1
ATOM 586 C CA . HIS A 1 74 ? 14.022 -1.872 3.654 1.00 64.38 74 HIS A CA 1
ATOM 587 C C . HIS A 1 74 ? 14.116 -0.850 2.508 1.00 64.38 74 HIS A C 1
ATOM 589 O O . HIS A 1 74 ? 13.349 -0.963 1.552 1.00 64.38 74 HIS A O 1
ATOM 595 N N . ILE A 1 75 ? 15.040 0.125 2.559 1.00 65.50 75 ILE A N 1
ATOM 596 C CA . ILE A 1 75 ? 15.215 1.153 1.514 1.00 65.50 75 ILE A CA 1
ATOM 597 C C . ILE A 1 75 ? 15.536 0.518 0.156 1.00 65.50 75 ILE A C 1
ATOM 599 O O . ILE A 1 75 ? 15.140 1.042 -0.894 1.00 65.50 75 ILE A O 1
ATOM 603 N N . GLN A 1 76 ? 16.217 -0.627 0.174 1.00 74.12 76 GLN A N 1
ATOM 604 C CA . GLN A 1 76 ? 16.667 -1.338 -1.013 1.00 74.12 76 GLN A CA 1
ATOM 605 C C . GLN A 1 76 ? 15.760 -2.541 -1.313 1.00 74.12 76 GLN A C 1
ATOM 607 O O . GLN A 1 76 ? 16.009 -3.664 -0.870 1.00 74.12 76 GLN A O 1
ATOM 612 N N . SER A 1 77 ? 14.695 -2.284 -2.074 1.00 85.19 77 SER A N 1
ATOM 613 C CA . SER A 1 77 ? 13.774 -3.290 -2.615 1.00 85.19 77 SER A CA 1
ATOM 614 C C . SER A 1 77 ? 13.732 -3.189 -4.140 1.00 85.19 77 SER A C 1
ATOM 616 O O . SER A 1 77 ? 14.054 -2.141 -4.706 1.00 85.19 77 SER A O 1
ATOM 618 N N . VAL A 1 78 ? 13.316 -4.259 -4.823 1.00 88.94 78 VAL A N 1
ATOM 619 C CA . VAL A 1 78 ? 13.183 -4.255 -6.293 1.00 88.94 78 VAL A CA 1
ATOM 620 C C . VAL A 1 78 ? 12.244 -3.136 -6.748 1.00 88.94 78 VAL A C 1
ATOM 622 O O . VAL A 1 78 ? 12.618 -2.332 -7.597 1.00 88.94 78 VAL A O 1
ATOM 625 N N . PHE A 1 79 ? 11.064 -3.016 -6.134 1.00 91.31 79 PHE A N 1
ATOM 626 C CA . PHE A 1 79 ? 10.109 -1.972 -6.503 1.00 91.31 79 PHE A CA 1
ATOM 627 C C . PHE A 1 79 ? 10.618 -0.564 -6.201 1.00 91.31 79 PHE A C 1
ATOM 629 O O . PHE A 1 79 ? 10.478 0.310 -7.050 1.00 91.31 79 PHE A O 1
ATOM 636 N N . SER A 1 80 ? 11.267 -0.328 -5.054 1.00 89.81 80 SER A N 1
ATOM 637 C CA . SER A 1 80 ? 11.837 0.997 -4.772 1.00 89.81 80 SER A CA 1
ATOM 638 C C . SER A 1 80 ? 12.933 1.376 -5.773 1.00 89.81 80 SER A C 1
ATOM 640 O O . SER A 1 80 ? 13.008 2.538 -6.172 1.00 89.81 80 SER A O 1
ATOM 642 N N . ALA A 1 81 ? 13.744 0.416 -6.229 1.00 89.88 81 ALA A N 1
ATOM 643 C CA . ALA A 1 81 ? 14.757 0.646 -7.256 1.00 89.88 81 ALA A CA 1
ATOM 644 C C . ALA A 1 81 ? 14.143 0.948 -8.633 1.00 89.88 81 ALA A C 1
ATOM 646 O O . ALA A 1 81 ? 14.560 1.911 -9.275 1.00 89.88 81 ALA A O 1
ATOM 647 N N . ILE A 1 82 ? 13.126 0.187 -9.056 1.00 92.31 82 ILE A N 1
ATOM 648 C CA . ILE A 1 82 ? 12.391 0.441 -10.308 1.00 92.31 82 ILE A CA 1
ATOM 649 C C . ILE A 1 82 ? 11.744 1.831 -10.270 1.00 92.31 82 ILE A C 1
ATOM 651 O O . ILE A 1 82 ? 11.926 2.620 -11.193 1.00 92.31 82 ILE A O 1
ATOM 655 N N . CYS A 1 83 ? 11.054 2.174 -9.178 1.00 93.19 83 CYS A N 1
ATOM 656 C CA . CYS A 1 83 ? 10.400 3.473 -9.031 1.00 93.19 83 CYS A CA 1
ATOM 657 C C . CYS A 1 83 ? 11.392 4.646 -9.064 1.00 93.19 83 CYS A C 1
ATOM 659 O O . CYS A 1 83 ? 11.099 5.673 -9.668 1.00 93.19 83 CYS A O 1
ATOM 661 N N . LYS A 1 84 ? 12.577 4.504 -8.451 1.00 92.06 84 LYS A N 1
ATOM 662 C CA . LYS A 1 84 ? 13.626 5.544 -8.453 1.00 92.06 84 LYS A CA 1
ATOM 663 C C . LYS A 1 84 ? 14.247 5.784 -9.831 1.00 92.06 84 LYS A C 1
ATOM 665 O O . LYS A 1 84 ? 14.797 6.856 -10.060 1.00 92.06 84 LYS A O 1
ATOM 670 N N . LEU A 1 85 ? 14.199 4.791 -10.716 1.00 92.94 85 LEU A N 1
ATOM 671 C CA . LEU A 1 85 ? 14.745 4.867 -12.074 1.00 92.94 85 LEU A CA 1
ATOM 672 C C . LEU A 1 85 ? 13.712 5.310 -13.114 1.00 92.94 85 LEU A C 1
ATOM 674 O O . LEU A 1 85 ? 14.058 5.446 -14.286 1.00 92.94 85 LEU A O 1
ATOM 678 N N . TRP A 1 86 ? 12.474 5.551 -12.685 1.00 94.19 86 TRP A N 1
ATOM 679 C CA . TRP A 1 86 ? 11.399 5.958 -13.569 1.00 94.19 86 TRP A CA 1
ATOM 680 C C . TRP A 1 86 ? 11.690 7.300 -14.257 1.00 94.19 86 TRP A C 1
ATOM 682 O O . TRP A 1 86 ? 12.130 8.268 -13.631 1.00 94.19 86 TRP A O 1
ATOM 692 N N . ASP A 1 87 ? 11.364 7.373 -15.547 1.00 92.00 87 ASP A N 1
ATOM 693 C CA . ASP A 1 87 ? 11.397 8.592 -16.351 1.00 92.00 87 ASP A CA 1
ATOM 694 C C . ASP A 1 87 ? 10.259 8.575 -17.399 1.00 92.00 87 ASP A C 1
ATOM 696 O O . ASP A 1 87 ? 9.864 7.487 -17.833 1.00 92.00 87 ASP A O 1
ATOM 700 N N . PRO A 1 88 ? 9.721 9.734 -17.845 1.00 92.19 88 PRO A N 1
ATOM 701 C CA . PRO A 1 88 ? 8.637 9.784 -18.823 1.00 92.19 88 PRO A CA 1
ATOM 702 C C . PRO A 1 88 ? 8.953 9.083 -20.142 1.00 92.19 88 PRO A C 1
ATOM 704 O O . PRO A 1 88 ? 8.042 8.555 -20.770 1.00 92.19 88 PRO A O 1
ATOM 707 N N . THR A 1 89 ? 10.222 9.051 -20.558 1.00 91.06 89 THR A N 1
ATOM 708 C CA . THR A 1 89 ? 10.636 8.420 -21.826 1.00 91.06 89 THR A CA 1
ATOM 709 C C . THR A 1 89 ? 10.434 6.906 -21.848 1.00 91.06 89 THR A C 1
ATOM 711 O O . THR A 1 89 ? 10.296 6.318 -22.915 1.00 91.06 89 THR A O 1
ATOM 714 N N . VAL A 1 90 ? 10.398 6.278 -20.674 1.00 87.88 90 VAL A N 1
ATOM 715 C CA . VAL A 1 90 ? 10.307 4.823 -20.482 1.00 87.88 90 VAL A CA 1
ATOM 716 C C . VAL A 1 90 ? 9.082 4.445 -19.647 1.00 87.88 90 VAL A C 1
ATOM 718 O O . VAL A 1 90 ? 9.049 3.374 -19.033 1.00 87.88 90 VAL A O 1
ATOM 721 N N . HIS A 1 91 ? 8.087 5.336 -19.602 1.00 91.19 91 HIS A N 1
ATOM 722 C CA . HIS A 1 91 ? 6.888 5.208 -18.781 1.00 91.19 91 HIS A CA 1
ATOM 723 C C . HIS A 1 91 ? 6.146 3.892 -19.034 1.00 91.19 91 HIS A C 1
ATOM 725 O O . HIS A 1 91 ? 6.005 3.097 -18.103 1.00 91.19 91 HIS A O 1
ATOM 731 N N . ASP A 1 92 ? 5.756 3.637 -20.287 1.00 91.75 92 ASP A N 1
ATOM 732 C CA . ASP A 1 92 ? 4.982 2.451 -20.674 1.00 91.75 92 ASP A CA 1
ATOM 733 C C . ASP A 1 92 ? 5.715 1.163 -20.300 1.00 91.75 92 ASP A C 1
ATOM 735 O O . ASP A 1 92 ? 5.121 0.200 -19.812 1.00 91.75 92 ASP A O 1
ATOM 739 N N . THR A 1 93 ? 7.038 1.157 -20.467 1.00 91.06 93 THR A N 1
ATOM 740 C CA . THR A 1 93 ? 7.866 0.006 -20.129 1.00 91.06 93 THR A CA 1
ATOM 741 C C . THR A 1 93 ? 7.915 -0.251 -18.625 1.00 91.06 93 THR A C 1
ATOM 743 O O . THR A 1 93 ? 7.771 -1.398 -18.194 1.00 91.06 93 THR A O 1
ATOM 746 N N . HIS A 1 94 ? 8.084 0.799 -17.815 1.00 92.62 94 HIS A N 1
ATOM 747 C CA . HIS A 1 94 ? 8.069 0.675 -16.356 1.00 92.62 94 HIS A CA 1
ATOM 748 C C . HIS A 1 94 ? 6.696 0.233 -15.855 1.00 92.62 94 HIS A C 1
ATOM 750 O O . HIS A 1 94 ? 6.620 -0.661 -15.013 1.00 92.62 94 HIS A O 1
ATOM 756 N N . GLU A 1 95 ? 5.616 0.813 -16.382 1.00 93.81 95 GLU A N 1
ATOM 757 C CA . GLU A 1 95 ? 4.259 0.418 -16.009 1.00 93.81 95 GLU A CA 1
ATOM 758 C C . GLU A 1 95 ? 3.983 -1.042 -16.383 1.00 93.81 95 GLU A C 1
ATOM 760 O O . GLU A 1 95 ? 3.522 -1.811 -15.535 1.00 93.81 95 GLU A O 1
ATOM 765 N N . LYS A 1 96 ? 4.331 -1.455 -17.609 1.00 93.19 96 LYS A N 1
ATOM 766 C CA . LYS A 1 96 ? 4.206 -2.848 -18.054 1.00 93.19 96 LYS A CA 1
ATOM 767 C C . LYS A 1 96 ? 4.974 -3.793 -17.133 1.00 93.19 96 LYS A C 1
ATOM 769 O O . LYS A 1 96 ? 4.412 -4.798 -16.702 1.00 93.19 96 LYS A O 1
ATOM 774 N N . LEU A 1 97 ? 6.229 -3.470 -16.808 1.00 93.19 97 LEU A N 1
ATOM 775 C CA . LEU A 1 97 ? 7.040 -4.289 -15.907 1.00 93.19 97 LEU A CA 1
ATOM 776 C C . LEU A 1 97 ? 6.413 -4.379 -14.516 1.00 93.19 97 LEU A C 1
ATOM 778 O O . LEU A 1 97 ? 6.277 -5.47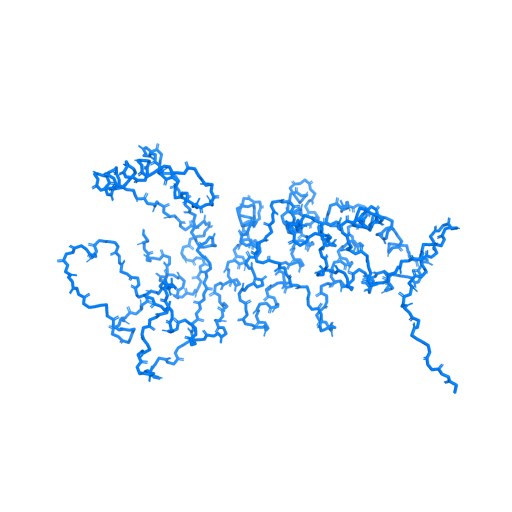6 -13.988 1.00 93.19 97 LEU A O 1
ATOM 782 N N . VAL A 1 98 ? 6.009 -3.253 -13.922 1.00 94.12 98 VAL A N 1
ATOM 783 C CA . VAL A 1 98 ? 5.399 -3.241 -12.584 1.00 94.12 98 VAL A CA 1
ATOM 784 C C . VAL A 1 98 ? 4.124 -4.080 -12.571 1.00 94.12 98 VAL A C 1
ATOM 786 O O . VAL A 1 98 ? 3.979 -4.936 -11.702 1.00 94.12 98 VAL A O 1
ATOM 789 N N . ARG A 1 99 ? 3.237 -3.915 -13.559 1.00 92.31 99 ARG A N 1
ATOM 790 C CA . ARG A 1 99 ? 2.019 -4.732 -13.678 1.00 92.31 99 ARG A CA 1
ATOM 791 C C . ARG A 1 99 ? 2.338 -6.213 -13.854 1.00 92.31 99 ARG A C 1
ATOM 793 O O . ARG A 1 99 ? 1.699 -7.039 -13.212 1.00 92.31 99 ARG A O 1
ATOM 800 N N . GLN A 1 100 ? 3.345 -6.552 -14.659 1.00 91.12 100 GLN A N 1
ATOM 801 C CA . GLN A 1 100 ? 3.792 -7.935 -14.804 1.00 91.12 100 GLN A CA 1
ATOM 802 C C . GLN A 1 100 ? 4.323 -8.470 -13.469 1.00 91.12 100 GLN A C 1
ATOM 804 O O . GLN A 1 100 ? 3.950 -9.565 -13.067 1.00 91.12 100 GLN A O 1
ATOM 809 N N . LEU A 1 101 ? 5.142 -7.720 -12.732 1.00 91.06 101 LEU A N 1
ATOM 810 C CA . LEU A 1 101 ? 5.671 -8.148 -11.432 1.00 91.06 101 LEU A CA 1
ATOM 811 C C . LEU A 1 101 ? 4.583 -8.313 -10.360 1.00 91.06 101 LEU A C 1
ATOM 813 O O . LEU A 1 101 ? 4.730 -9.178 -9.501 1.00 91.06 101 LEU A O 1
ATOM 817 N N . LEU A 1 102 ? 3.510 -7.521 -10.430 1.00 90.31 102 LEU A N 1
ATOM 818 C CA . LEU A 1 102 ? 2.350 -7.584 -9.535 1.00 90.31 102 LEU A CA 1
ATOM 819 C C . LEU A 1 102 ? 1.279 -8.603 -9.973 1.00 90.31 102 LEU A C 1
ATOM 821 O O . LEU A 1 102 ? 0.296 -8.787 -9.261 1.00 90.31 102 LEU A O 1
ATOM 825 N N . ALA A 1 103 ? 1.416 -9.253 -11.131 1.00 85.75 103 ALA A N 1
ATOM 826 C CA . ALA A 1 103 ? 0.416 -10.206 -11.610 1.00 85.75 103 ALA A CA 1
ATOM 827 C C . ALA A 1 103 ? 0.250 -11.392 -10.635 1.00 85.75 103 ALA A C 1
ATOM 829 O O . ALA A 1 103 ? 1.222 -12.063 -10.287 1.00 85.75 103 ALA A O 1
ATOM 830 N N . LEU A 1 104 ? -0.996 -11.652 -10.224 1.00 65.62 104 LEU A N 1
ATOM 831 C CA . LEU A 1 104 ? -1.376 -12.598 -9.160 1.00 65.62 104 LEU A CA 1
ATOM 832 C C . LEU A 1 104 ? -1.348 -14.085 -9.575 1.00 65.62 104 LEU A C 1
ATOM 834 O O . LEU A 1 104 ? -1.626 -14.955 -8.756 1.00 65.62 104 LEU A O 1
ATOM 838 N N . GLU A 1 105 ? -1.036 -14.398 -10.834 1.00 66.94 105 GLU A N 1
ATOM 839 C CA . GLU A 1 105 ? -1.226 -15.743 -11.406 1.00 66.94 105 GLU A CA 1
ATOM 840 C C . GLU A 1 105 ? -0.270 -16.815 -10.836 1.00 66.94 105 GLU A C 1
ATOM 842 O O . GLU A 1 105 ? -0.592 -17.999 -10.873 1.00 66.94 105 GLU A O 1
ATOM 847 N N . ASP A 1 106 ? 0.864 -16.424 -10.239 1.00 57.72 106 ASP A N 1
ATOM 848 C CA . ASP A 1 106 ? 1.954 -17.337 -9.858 1.00 57.72 106 ASP A CA 1
ATOM 849 C C . ASP A 1 106 ? 2.309 -17.297 -8.355 1.00 57.72 106 ASP A C 1
ATOM 851 O O . ASP A 1 106 ? 3.457 -17.027 -8.013 1.00 57.72 106 ASP A O 1
ATOM 855 N N . ASN A 1 107 ? 1.360 -17.569 -7.445 1.00 52.53 107 ASN A N 1
ATOM 856 C CA . ASN A 1 107 ? 1.539 -18.046 -6.044 1.00 52.53 107 ASN A CA 1
ATOM 857 C C . ASN A 1 107 ? 2.644 -17.414 -5.142 1.00 52.53 107 ASN A C 1
ATOM 859 O O . ASN A 1 107 ? 2.977 -17.945 -4.079 1.00 52.53 107 ASN A O 1
ATOM 863 N N . ARG A 1 108 ? 3.238 -16.290 -5.536 1.00 56.78 108 ARG A N 1
ATOM 864 C CA . ARG A 1 108 ? 4.333 -15.575 -4.872 1.00 56.78 108 ARG A CA 1
ATOM 865 C C . ARG A 1 108 ? 3.993 -14.096 -4.901 1.00 56.78 108 ARG A C 1
ATOM 867 O O . ARG A 1 108 ? 4.637 -13.299 -5.578 1.00 56.78 108 ARG A O 1
ATOM 874 N N . ASN A 1 109 ? 2.939 -13.770 -4.166 1.00 73.56 109 ASN A N 1
ATOM 875 C CA . ASN A 1 109 ? 2.448 -12.415 -4.006 1.00 73.56 109 ASN A CA 1
ATOM 876 C C . ASN A 1 109 ? 3.566 -11.548 -3.400 1.00 73.56 109 ASN A C 1
ATOM 878 O O . ASN A 1 109 ? 4.237 -11.935 -2.435 1.00 73.56 109 ASN A O 1
ATOM 882 N N . TRP A 1 110 ? 3.809 -10.377 -3.990 1.00 85.06 110 TRP A N 1
ATOM 883 C CA . TRP A 1 110 ? 4.534 -9.321 -3.295 1.00 85.06 110 TRP A CA 1
ATOM 884 C C . TRP A 1 110 ? 3.774 -8.986 -2.012 1.00 85.06 110 TRP A C 1
ATOM 886 O O . TRP A 1 110 ? 2.581 -8.680 -2.069 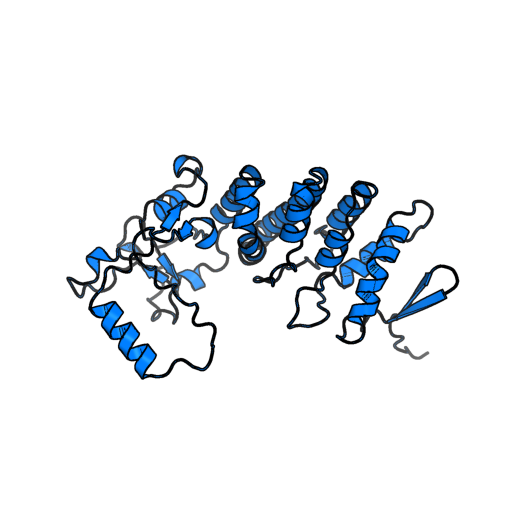1.00 85.06 110 TRP A O 1
ATOM 896 N N . ALA A 1 111 ? 4.459 -9.068 -0.875 1.00 76.94 111 ALA A N 1
ATOM 897 C CA . ALA A 1 111 ? 3.899 -8.755 0.431 1.00 76.94 111 ALA A CA 1
ATOM 898 C C . ALA A 1 111 ? 4.649 -7.538 0.987 1.00 76.94 111 ALA A C 1
ATOM 900 O O . ALA A 1 111 ? 5.781 -7.683 1.471 1.00 76.94 111 ALA A O 1
ATOM 901 N N . PRO A 1 112 ? 4.078 -6.325 0.884 1.00 74.81 112 PRO A N 1
ATOM 902 C CA . PRO A 1 112 ? 4.726 -5.144 1.424 1.00 74.81 112 PRO A CA 1
ATOM 903 C C . PRO A 1 112 ? 4.870 -5.284 2.951 1.00 74.81 112 PRO A C 1
ATOM 905 O O . PRO A 1 112 ? 3.902 -5.643 3.625 1.00 74.81 112 PRO A O 1
ATOM 908 N N . PRO A 1 113 ? 6.046 -5.004 3.542 1.00 74.88 113 PRO A N 1
ATOM 909 C CA . PRO A 1 113 ? 6.191 -4.927 4.985 1.00 74.88 113 PRO A CA 1
ATOM 910 C C . PRO A 1 113 ? 5.214 -3.896 5.551 1.00 74.88 113 PRO A C 1
ATOM 912 O O . PRO A 1 113 ? 5.049 -2.805 5.005 1.00 74.88 113 PRO A O 1
ATOM 915 N N . ALA A 1 114 ? 4.608 -4.225 6.694 1.00 68.25 114 ALA A N 1
ATOM 916 C CA . ALA A 1 114 ? 3.635 -3.362 7.366 1.00 68.25 114 ALA A CA 1
ATOM 917 C C . ALA A 1 114 ? 4.198 -1.969 7.712 1.00 68.25 114 ALA A C 1
ATOM 919 O O . ALA A 1 114 ? 3.442 -1.011 7.854 1.00 68.25 114 ALA A O 1
ATOM 920 N N . SER A 1 115 ? 5.523 -1.850 7.836 1.00 67.50 115 SER A N 1
ATOM 921 C CA . SER A 1 115 ? 6.226 -0.587 8.033 1.00 67.50 115 SER A CA 1
ATOM 922 C C . SER A 1 115 ? 7.415 -0.476 7.081 1.00 67.50 115 SER A C 1
ATOM 924 O O . SER A 1 115 ? 8.394 -1.210 7.221 1.00 67.50 115 SER A O 1
ATOM 926 N N . TYR A 1 116 ? 7.356 0.482 6.160 1.00 71.81 116 TYR A N 1
ATOM 927 C CA . TYR A 1 116 ? 8.526 0.938 5.416 1.00 71.81 116 TYR A CA 1
ATOM 928 C C . TYR A 1 116 ? 9.242 2.051 6.185 1.00 71.81 116 TYR A C 1
ATOM 930 O O . TYR A 1 116 ? 8.608 2.876 6.844 1.00 71.81 116 TYR A O 1
ATOM 938 N N . SER A 1 117 ? 10.568 2.101 6.070 1.00 68.25 117 SER A N 1
ATOM 939 C CA . SER A 1 117 ? 11.323 3.317 6.369 1.00 68.25 117 SER A CA 1
ATOM 940 C C . SER A 1 117 ? 10.982 4.406 5.341 1.00 68.25 117 SER A C 1
ATOM 942 O O . SER A 1 117 ? 10.625 4.102 4.200 1.00 68.25 117 SER A O 1
ATOM 944 N N . SER A 1 118 ? 11.093 5.679 5.727 1.00 65.75 118 SER A N 1
ATOM 945 C CA . SER A 1 118 ? 10.874 6.803 4.802 1.00 65.75 118 SER A CA 1
ATOM 946 C C . SER A 1 118 ? 11.752 6.651 3.549 1.00 65.75 118 SER A C 1
ATOM 948 O O . SER A 1 118 ? 12.923 6.272 3.651 1.00 65.75 118 SER A O 1
ATOM 950 N N . GLY A 1 119 ? 11.176 6.867 2.361 1.00 72.81 119 GLY A N 1
ATOM 951 C CA . GLY A 1 119 ? 11.895 6.734 1.084 1.00 72.81 119 GLY A CA 1
ATOM 952 C C . GLY A 1 119 ? 12.144 5.293 0.609 1.00 72.81 119 GLY A C 1
ATOM 953 O O . GLY A 1 119 ? 12.867 5.082 -0.373 1.00 72.81 119 GLY A O 1
ATOM 954 N N . ALA A 1 120 ? 11.559 4.302 1.288 1.00 81.31 120 ALA A N 1
ATOM 955 C CA . ALA A 1 120 ? 11.537 2.903 0.863 1.00 81.31 120 ALA A CA 1
ATOM 956 C C . ALA A 1 120 ? 10.202 2.492 0.222 1.00 81.31 120 ALA A C 1
ATOM 958 O O . ALA A 1 120 ? 10.167 1.548 -0.566 1.00 81.31 120 ALA A O 1
ATOM 959 N N . ASN A 1 121 ? 9.112 3.193 0.549 1.00 88.31 121 ASN A N 1
ATOM 960 C CA . ASN A 1 121 ? 7.780 2.875 0.054 1.00 88.31 121 ASN A CA 1
ATOM 961 C C . ASN A 1 121 ? 7.682 3.210 -1.452 1.00 88.31 121 ASN A C 1
ATOM 963 O O . ASN A 1 121 ? 7.787 4.384 -1.817 1.00 88.31 121 ASN A O 1
ATOM 967 N N . PRO A 1 122 ? 7.460 2.220 -2.340 1.00 91.00 122 PRO A N 1
ATOM 968 C CA . PRO A 1 122 ? 7.405 2.461 -3.782 1.00 91.00 122 PRO A CA 1
ATOM 969 C C . PRO A 1 122 ? 6.269 3.407 -4.192 1.00 91.00 122 PRO A C 1
ATOM 971 O O . PRO A 1 122 ? 6.428 4.147 -5.162 1.00 91.00 122 PRO A O 1
ATOM 974 N N . VAL A 1 123 ? 5.161 3.430 -3.441 1.00 92.25 123 VAL A N 1
ATOM 975 C CA . VAL A 1 123 ? 4.049 4.361 -3.675 1.00 92.25 123 VAL A CA 1
ATOM 976 C C . VAL A 1 123 ? 4.475 5.783 -3.322 1.00 92.25 123 VAL A C 1
ATOM 978 O O . VAL A 1 123 ? 4.294 6.681 -4.132 1.00 92.25 123 VAL A O 1
ATOM 981 N N . GLU A 1 124 ? 5.112 5.991 -2.168 1.00 90.75 124 GLU A N 1
ATOM 982 C CA . GLU A 1 124 ? 5.619 7.309 -1.757 1.00 90.75 124 GLU A CA 1
ATOM 983 C C . GLU A 1 124 ? 6.633 7.877 -2.764 1.00 90.75 124 GLU A C 1
ATOM 985 O O . GLU A 1 124 ? 6.529 9.041 -3.148 1.00 90.75 124 GLU A O 1
ATOM 990 N N . ILE A 1 125 ? 7.566 7.041 -3.242 1.00 92.00 125 ILE A N 1
ATOM 991 C CA . ILE A 1 125 ? 8.571 7.426 -4.247 1.00 92.00 125 ILE A CA 1
ATOM 992 C C . ILE A 1 125 ? 7.892 7.911 -5.533 1.00 92.00 125 ILE A C 1
ATOM 994 O O . ILE A 1 125 ? 8.228 8.977 -6.047 1.00 92.00 125 ILE A O 1
ATOM 998 N N . ILE A 1 126 ? 6.934 7.141 -6.055 1.00 93.00 126 ILE A N 1
ATOM 999 C CA . ILE A 1 126 ? 6.231 7.501 -7.291 1.00 93.00 126 ILE A CA 1
ATOM 1000 C C . ILE A 1 126 ? 5.342 8.726 -7.097 1.00 93.00 126 ILE A C 1
ATOM 1002 O O . ILE A 1 126 ? 5.264 9.547 -8.004 1.00 93.00 126 ILE A O 1
ATOM 1006 N N . LEU A 1 127 ? 4.704 8.886 -5.936 1.00 91.31 127 LEU A N 1
ATOM 1007 C CA . LEU A 1 127 ? 3.903 10.074 -5.642 1.00 91.31 127 LEU A CA 1
ATOM 1008 C C . LEU A 1 127 ? 4.753 11.345 -5.653 1.00 91.31 127 LEU A C 1
ATOM 1010 O O . LEU A 1 127 ? 4.332 12.339 -6.236 1.00 91.31 127 LEU A O 1
ATOM 1014 N N . GLU A 1 128 ? 5.967 11.305 -5.095 1.00 91.12 128 GLU A N 1
ATOM 1015 C CA . GLU A 1 128 ? 6.882 12.453 -5.146 1.00 91.12 128 GLU A CA 1
ATOM 1016 C C . GLU A 1 128 ? 7.283 12.793 -6.588 1.00 91.12 128 GLU A C 1
ATOM 1018 O O . GLU A 1 128 ? 7.286 13.959 -6.982 1.00 91.12 128 GLU A O 1
ATOM 1023 N N . ILE A 1 129 ? 7.527 11.776 -7.418 1.00 91.75 129 ILE A N 1
ATOM 1024 C CA . ILE A 1 129 ? 7.778 11.964 -8.851 1.00 91.75 129 ILE A CA 1
ATOM 1025 C C . ILE A 1 129 ? 6.535 12.546 -9.554 1.00 91.75 129 ILE A C 1
ATOM 1027 O O . ILE A 1 129 ? 6.655 13.480 -10.354 1.00 91.75 129 ILE A O 1
ATOM 1031 N N . ALA A 1 130 ? 5.340 12.049 -9.223 1.00 91.25 130 ALA A N 1
ATOM 1032 C CA . ALA A 1 130 ? 4.070 12.449 -9.828 1.00 91.25 130 ALA A CA 1
ATOM 1033 C C . ALA A 1 130 ? 3.739 13.934 -9.616 1.00 91.25 130 ALA A C 1
ATOM 1035 O O . ALA A 1 130 ? 3.066 14.525 -10.461 1.00 91.25 130 ALA A O 1
ATOM 1036 N N . ARG A 1 131 ? 4.287 14.571 -8.568 1.00 90.50 131 ARG A N 1
ATOM 1037 C CA . ARG A 1 131 ? 4.164 16.025 -8.339 1.00 90.50 131 ARG A CA 1
ATOM 1038 C C . ARG A 1 131 ? 4.679 16.860 -9.506 1.00 90.50 131 ARG A C 1
ATOM 1040 O O . ARG A 1 131 ? 4.144 17.929 -9.777 1.00 90.50 131 ARG A O 1
ATOM 1047 N N . THR A 1 132 ? 5.735 16.393 -10.170 1.00 91.31 132 THR A N 1
ATOM 1048 C CA . THR A 1 132 ? 6.347 17.089 -11.315 1.00 91.31 132 THR A CA 1
ATOM 1049 C C . THR A 1 132 ? 6.008 16.430 -12.645 1.00 91.31 132 THR A C 1
ATOM 1051 O O . THR A 1 132 ? 5.993 17.094 -13.680 1.00 91.31 132 THR A O 1
ATOM 1054 N N . LYS A 1 133 ? 5.729 15.124 -12.631 1.00 92.50 133 LYS A N 1
ATOM 1055 C CA . LYS A 1 133 ? 5.499 14.308 -13.823 1.00 92.50 133 LYS A CA 1
ATOM 1056 C C . LYS A 1 133 ? 4.231 13.456 -13.624 1.00 92.50 133 LYS A C 1
ATOM 1058 O O . LYS A 1 133 ? 4.351 12.283 -13.269 1.00 92.50 133 LYS A O 1
ATOM 1063 N N . PRO A 1 134 ? 3.023 14.003 -13.881 1.00 89.31 134 PRO A N 1
ATOM 1064 C CA . PRO A 1 134 ? 1.744 13.359 -13.544 1.00 89.31 134 PRO A CA 1
ATOM 1065 C C . PRO A 1 134 ? 1.554 11.948 -14.113 1.00 89.31 134 PRO A C 1
ATOM 1067 O O . PRO A 1 134 ? 0.867 11.131 -13.506 1.00 89.31 134 PRO A O 1
ATOM 1070 N N . GLY A 1 135 ? 2.202 11.633 -15.241 1.00 89.31 135 GLY A N 1
ATOM 1071 C CA . GLY A 1 135 ? 2.178 10.295 -15.836 1.00 89.31 135 GLY A CA 1
ATOM 1072 C C . GLY A 1 135 ? 2.650 9.188 -14.887 1.00 89.31 135 GLY A C 1
ATOM 1073 O O . GLY A 1 135 ? 2.173 8.068 -14.987 1.00 89.31 135 GLY A O 1
ATOM 1074 N N . ALA A 1 136 ? 3.506 9.478 -13.901 1.00 92.69 136 ALA A N 1
ATOM 1075 C CA . ALA A 1 136 ? 3.960 8.472 -12.936 1.00 92.69 136 ALA A CA 1
ATOM 1076 C C . ALA A 1 136 ? 2.816 7.887 -12.076 1.00 92.69 136 ALA A C 1
ATOM 1078 O O . ALA A 1 136 ? 2.947 6.788 -11.537 1.00 92.69 136 ALA A O 1
ATOM 1079 N N . LEU A 1 137 ? 1.678 8.585 -11.966 1.00 92.88 137 LEU A N 1
ATOM 1080 C CA . LEU A 1 137 ? 0.563 8.204 -11.097 1.00 92.88 137 LEU A CA 1
ATOM 1081 C C . LEU A 1 137 ? -0.072 6.846 -11.447 1.00 92.88 137 LEU A C 1
ATOM 1083 O O . LEU A 1 137 ? -0.589 6.169 -10.551 1.00 92.88 137 LEU A O 1
ATOM 1087 N N . SER A 1 138 ? -0.027 6.413 -12.712 1.00 94.31 138 SER A N 1
ATOM 1088 C CA . SER A 1 138 ? -0.572 5.103 -13.109 1.00 94.31 138 SER A CA 1
ATOM 1089 C C . SER A 1 138 ? 0.151 3.949 -12.399 1.00 94.31 138 SER A C 1
ATOM 1091 O O . SER A 1 138 ? -0.488 2.988 -11.969 1.00 94.31 138 SER A O 1
ATOM 1093 N N . ILE A 1 139 ? 1.462 4.084 -12.162 1.00 94.62 139 ILE A N 1
ATOM 1094 C CA . ILE A 1 139 ? 2.277 3.095 -11.446 1.00 94.62 139 ILE A CA 1
ATOM 1095 C C . ILE A 1 139 ? 1.882 3.037 -9.968 1.00 94.62 139 ILE A C 1
ATOM 1097 O O . ILE A 1 139 ? 1.686 1.950 -9.425 1.00 94.62 139 ILE A O 1
ATOM 1101 N N . ALA A 1 140 ? 1.705 4.190 -9.311 1.00 93.75 140 ALA A N 1
ATOM 1102 C CA . ALA A 1 140 ? 1.202 4.227 -7.933 1.00 93.75 140 ALA A CA 1
ATOM 1103 C C . ALA A 1 140 ? -0.189 3.586 -7.833 1.00 93.75 140 ALA A C 1
ATOM 1105 O O . ALA A 1 140 ? -0.457 2.821 -6.905 1.00 93.75 140 ALA A O 1
ATOM 1106 N N . THR A 1 141 ? -1.047 3.845 -8.822 1.00 93.19 141 THR A N 1
ATOM 1107 C CA . THR A 1 141 ? -2.382 3.244 -8.909 1.00 93.19 141 THR A CA 1
ATOM 1108 C C . THR A 1 141 ? -2.300 1.724 -9.036 1.00 93.19 141 THR A C 1
ATOM 1110 O O . THR A 1 141 ? -3.025 1.035 -8.324 1.00 93.19 141 THR A O 1
ATOM 1113 N N . ALA A 1 142 ? -1.376 1.189 -9.841 1.00 92.94 142 ALA A N 1
ATOM 1114 C CA . ALA A 1 142 ? -1.170 -0.255 -9.972 1.00 92.94 142 ALA A CA 1
ATOM 1115 C C . ALA A 1 142 ? -0.785 -0.920 -8.636 1.00 92.94 142 ALA A C 1
ATOM 1117 O O . ALA A 1 142 ? -1.349 -1.957 -8.286 1.00 92.94 142 ALA A O 1
ATOM 1118 N N . PHE A 1 143 ? 0.107 -0.305 -7.848 1.00 93.12 143 PHE A N 1
ATOM 1119 C CA . PHE A 1 143 ? 0.439 -0.797 -6.504 1.00 93.12 143 PHE A CA 1
ATOM 1120 C C . PHE A 1 143 ? -0.759 -0.762 -5.552 1.00 93.12 143 PHE A C 1
ATOM 1122 O O . PHE A 1 143 ? -0.995 -1.720 -4.820 1.00 93.12 143 PHE A O 1
ATOM 1129 N N . ILE A 1 144 ? -1.513 0.341 -5.548 1.00 92.19 144 ILE A N 1
ATOM 1130 C CA . ILE A 1 144 ? -2.697 0.498 -4.695 1.00 92.19 144 ILE A CA 1
ATOM 1131 C C . ILE A 1 144 ? -3.755 -0.553 -5.055 1.00 92.19 144 ILE A C 1
ATOM 1133 O O . ILE A 1 144 ? -4.304 -1.206 -4.170 1.00 92.19 144 ILE A O 1
ATOM 1137 N N . GLU A 1 145 ? -4.031 -0.738 -6.345 1.00 91.12 145 GLU A N 1
ATOM 1138 C CA . GLU A 1 145 ? -5.006 -1.707 -6.850 1.00 91.12 145 GLU A CA 1
ATOM 1139 C C . GLU A 1 145 ? -4.637 -3.138 -6.495 1.00 91.12 145 GLU A C 1
ATOM 1141 O O . GLU A 1 145 ? -5.484 -3.868 -5.977 1.00 91.12 145 GLU A O 1
ATOM 1146 N N . TYR A 1 146 ? -3.374 -3.502 -6.709 1.00 91.19 146 TYR A N 1
ATOM 1147 C CA . TYR A 1 146 ? -2.839 -4.795 -6.312 1.00 91.19 146 TYR A CA 1
ATOM 1148 C C . TYR A 1 146 ? -3.060 -5.053 -4.818 1.00 91.19 146 TYR A C 1
ATOM 1150 O O . TYR A 1 146 ? -3.643 -6.068 -4.445 1.00 91.19 146 TYR A O 1
ATOM 1158 N N . SER A 1 147 ? -2.670 -4.109 -3.962 1.00 89.31 147 SER A N 1
ATOM 1159 C CA . SER A 1 147 ? -2.752 -4.277 -2.509 1.00 89.31 147 SER A CA 1
ATOM 1160 C C . SER A 1 147 ? -4.195 -4.343 -2.008 1.00 89.31 147 SER A C 1
ATOM 1162 O O . SER A 1 147 ? -4.494 -5.103 -1.090 1.00 89.31 147 SER A O 1
ATOM 1164 N N . ILE A 1 148 ? -5.115 -3.600 -2.634 1.00 88.06 148 ILE A N 1
ATOM 1165 C CA . ILE A 1 148 ? -6.559 -3.702 -2.369 1.00 88.06 148 ILE A CA 1
ATOM 1166 C C . ILE A 1 148 ? -7.111 -5.060 -2.798 1.00 88.06 148 ILE A C 1
ATOM 1168 O O . ILE A 1 148 ? -7.903 -5.638 -2.051 1.00 88.06 148 ILE A O 1
ATOM 1172 N N . GLY A 1 149 ? -6.721 -5.558 -3.973 1.00 87.44 149 GLY A N 1
ATOM 1173 C CA . GLY A 1 149 ? -7.104 -6.890 -4.443 1.00 87.44 149 GLY A CA 1
ATOM 1174 C C . GLY A 1 149 ? -6.632 -7.968 -3.474 1.00 87.44 149 GLY A C 1
ATOM 1175 O O . GLY A 1 149 ? -7.451 -8.688 -2.910 1.00 87.44 149 GLY A O 1
ATOM 1176 N N . LEU A 1 150 ? -5.334 -7.967 -3.167 1.00 86.25 150 LEU A N 1
ATOM 1177 C CA . LEU A 1 150 ? -4.707 -8.921 -2.255 1.00 86.25 150 LEU A CA 1
ATOM 1178 C C . LEU A 1 150 ? -5.356 -8.910 -0.866 1.00 86.25 150 LEU A C 1
ATOM 1180 O O . LEU A 1 150 ? -5.682 -9.958 -0.311 1.00 86.25 150 LEU A O 1
ATOM 1184 N N . ALA A 1 151 ? -5.609 -7.720 -0.319 1.00 84.38 151 ALA A N 1
ATOM 1185 C CA . ALA A 1 151 ? -6.270 -7.580 0.969 1.00 84.38 151 ALA A CA 1
ATOM 1186 C C . ALA A 1 151 ? -7.694 -8.153 0.953 1.00 84.38 151 ALA A C 1
ATOM 1188 O O . ALA A 1 151 ? -8.090 -8.833 1.899 1.00 84.38 151 ALA A O 1
ATOM 1189 N N . LYS A 1 152 ? -8.467 -7.926 -0.117 1.00 85.00 152 LYS A N 1
ATOM 1190 C CA . LYS A 1 152 ? -9.823 -8.481 -0.262 1.00 85.00 152 LYS A CA 1
ATOM 1191 C C . LYS A 1 152 ? -9.813 -10.002 -0.407 1.00 85.00 152 LYS A C 1
ATOM 1193 O O . LYS A 1 152 ? -10.613 -10.663 0.258 1.00 85.00 152 LYS A O 1
ATOM 1198 N N . ASP A 1 153 ? -8.912 -10.529 -1.230 1.00 85.12 153 ASP A N 1
ATOM 1199 C CA . ASP A 1 153 ? -8.810 -11.959 -1.526 1.00 85.12 153 ASP A CA 1
ATOM 1200 C C . ASP A 1 153 ? -8.363 -12.747 -0.289 1.00 85.12 153 ASP A C 1
ATOM 1202 O O . ASP A 1 153 ? -8.976 -13.753 0.077 1.00 85.12 153 ASP A O 1
ATOM 1206 N N . GLU A 1 154 ? -7.354 -12.247 0.429 1.00 84.38 154 GLU A N 1
ATOM 1207 C CA . GLU A 1 154 ? -6.824 -12.905 1.630 1.00 84.38 154 GLU A CA 1
ATOM 1208 C C . GLU A 1 154 ? -7.581 -12.543 2.920 1.00 84.38 154 GLU A C 1
ATOM 1210 O O . GLU A 1 154 ? -7.390 -13.194 3.958 1.00 84.38 154 GLU A O 1
ATOM 1215 N N . ARG A 1 155 ? -8.465 -11.535 2.849 1.00 81.31 155 ARG A N 1
ATOM 1216 C CA . ARG A 1 155 ? -9.167 -10.897 3.980 1.00 81.31 155 ARG A CA 1
ATOM 1217 C C . ARG A 1 155 ? -8.213 -10.378 5.056 1.00 81.31 155 ARG A C 1
ATOM 1219 O O . ARG A 1 155 ? -8.523 -10.432 6.248 1.00 81.31 155 ARG A O 1
ATOM 1226 N N . ASP A 1 156 ? -7.050 -9.892 4.637 1.00 80.12 156 ASP A N 1
ATOM 1227 C CA . ASP A 1 156 ? -6.005 -9.406 5.531 1.00 80.12 156 ASP A CA 1
ATOM 1228 C C . ASP A 1 156 ? -5.707 -7.926 5.284 1.00 80.12 156 ASP A C 1
ATOM 1230 O O . ASP A 1 156 ? -5.268 -7.513 4.210 1.00 80.12 156 ASP A O 1
ATOM 1234 N N . ILE A 1 157 ? -5.951 -7.115 6.311 1.00 80.00 157 ILE A N 1
ATOM 1235 C CA . ILE A 1 157 ? -5.724 -5.671 6.279 1.00 80.00 157 ILE A CA 1
ATOM 1236 C C . ILE A 1 157 ? -4.231 -5.322 6.304 1.00 80.00 157 ILE A C 1
ATOM 1238 O O . ILE A 1 157 ? -3.871 -4.198 5.943 1.00 80.00 157 ILE A O 1
ATOM 1242 N N . SER A 1 158 ? -3.354 -6.257 6.701 1.00 80.88 158 SER A N 1
ATOM 1243 C CA . SER A 1 158 ? -1.906 -6.027 6.757 1.00 80.88 158 SER A CA 1
ATOM 1244 C C . SER A 1 158 ? -1.335 -5.593 5.410 1.00 80.88 158 SER A C 1
ATOM 1246 O O . SER A 1 158 ? -0.443 -4.747 5.370 1.00 80.88 158 SER A O 1
ATOM 1248 N N . HIS A 1 159 ? -1.904 -6.109 4.317 1.00 84.19 159 HIS A N 1
ATOM 1249 C CA . HIS A 1 159 ? -1.523 -5.787 2.938 1.00 84.19 159 HIS A CA 1
ATOM 1250 C C . HIS A 1 159 ? -1.766 -4.331 2.566 1.00 84.19 159 HIS A C 1
ATOM 1252 O O . HIS A 1 159 ? -1.140 -3.815 1.646 1.00 84.19 159 HIS A O 1
ATOM 1258 N N . LEU A 1 160 ? -2.648 -3.645 3.290 1.00 85.50 160 LEU A N 1
ATOM 1259 C CA . LEU A 1 160 ? -2.910 -2.232 3.076 1.00 85.50 160 LEU A CA 1
ATOM 1260 C C . LEU A 1 160 ? -2.095 -1.330 4.004 1.00 85.50 160 LEU A C 1
ATOM 1262 O O . LEU A 1 160 ? -1.884 -0.170 3.663 1.00 85.50 160 LEU A O 1
ATOM 1266 N N . LEU A 1 161 ? -1.605 -1.826 5.147 1.00 83.75 161 LEU A N 1
ATOM 1267 C CA . LEU A 1 161 ? -0.977 -0.993 6.186 1.00 83.75 161 LEU A CA 1
ATOM 1268 C C . LEU A 1 161 ? 0.189 -0.141 5.676 1.00 83.75 161 LEU A C 1
ATOM 1270 O O . LEU A 1 161 ? 0.376 0.979 6.148 1.00 83.75 161 LEU A O 1
ATOM 1274 N N . TYR A 1 162 ? 0.938 -0.615 4.681 1.00 84.88 162 TYR A N 1
ATOM 1275 C CA . TYR A 1 162 ? 2.030 0.167 4.105 1.00 84.88 162 TYR A CA 1
ATOM 1276 C C . TYR A 1 162 ? 1.546 1.459 3.414 1.00 84.88 162 TYR A C 1
ATOM 1278 O O . TYR A 1 162 ? 2.272 2.456 3.404 1.00 84.88 162 TYR A O 1
ATOM 1286 N N . LEU A 1 163 ? 0.308 1.481 2.900 1.00 88.12 163 LEU A N 1
ATOM 1287 C CA . LEU A 1 163 ? -0.318 2.678 2.329 1.00 88.12 163 LEU A CA 1
ATOM 1288 C C . LEU A 1 163 ? -0.591 3.735 3.401 1.00 88.12 163 LEU A C 1
ATOM 1290 O O . LEU A 1 163 ? -0.547 4.923 3.092 1.00 88.12 163 LEU A O 1
ATOM 1294 N N . CYS A 1 164 ? -0.799 3.339 4.666 1.00 83.94 164 CYS A N 1
ATOM 1295 C CA . CYS A 1 164 ? -0.965 4.289 5.770 1.00 83.94 164 CYS A CA 1
ATOM 1296 C C . CYS A 1 164 ? 0.237 5.234 5.891 1.00 83.94 164 CYS A C 1
ATOM 1298 O O . CYS A 1 164 ? 0.051 6.406 6.210 1.00 83.94 164 CYS A O 1
ATOM 1300 N N . GLY A 1 165 ? 1.448 4.747 5.593 1.00 79.88 165 GLY A N 1
ATOM 1301 C CA . GLY A 1 165 ? 2.675 5.543 5.649 1.00 79.88 165 GLY A CA 1
ATOM 1302 C C . GLY A 1 165 ? 2.744 6.672 4.617 1.00 79.88 165 GLY A C 1
ATOM 1303 O O . GLY A 1 165 ? 3.434 7.653 4.857 1.00 79.88 165 GLY A O 1
ATOM 1304 N N . CYS A 1 166 ? 2.012 6.575 3.502 1.00 84.69 166 CYS A N 1
ATOM 1305 C CA . CYS A 1 166 ? 1.976 7.611 2.465 1.00 84.69 166 CYS A CA 1
ATOM 1306 C C . CYS A 1 166 ? 0.644 8.378 2.407 1.00 84.69 166 CYS A C 1
ATOM 1308 O O . CYS A 1 166 ? 0.444 9.175 1.490 1.00 84.69 166 CYS A O 1
ATOM 1310 N N . MET A 1 167 ? -0.269 8.172 3.369 1.00 85.56 167 MET A N 1
ATOM 1311 C CA . MET A 1 167 ? -1.589 8.817 3.350 1.00 85.56 167 MET A CA 1
ATOM 1312 C C . MET A 1 167 ? -1.509 10.339 3.440 1.00 85.56 167 MET A C 1
ATOM 1314 O O . MET A 1 167 ? -2.249 11.005 2.728 1.00 85.56 167 MET A O 1
ATOM 1318 N N . ASP A 1 168 ? -0.610 10.902 4.253 1.00 82.19 168 ASP A N 1
ATOM 1319 C CA . ASP A 1 168 ? -0.418 12.360 4.329 1.00 82.19 168 ASP A CA 1
ATOM 1320 C C . ASP A 1 168 ? -0.110 12.967 2.956 1.00 82.19 168 ASP A C 1
ATOM 1322 O O . ASP A 1 168 ? -0.718 13.955 2.543 1.00 82.19 168 ASP A O 1
ATOM 1326 N N . HIS A 1 169 ? 0.786 12.319 2.213 1.00 83.12 169 HIS A N 1
ATOM 1327 C CA . HIS A 1 169 ? 1.177 12.755 0.882 1.00 83.12 169 HIS A CA 1
ATOM 1328 C C . HIS A 1 169 ? 0.028 12.581 -0.126 1.00 83.12 169 HIS A C 1
ATOM 1330 O O . HIS A 1 169 ? -0.300 13.511 -0.865 1.00 83.12 169 HIS A O 1
ATOM 1336 N N . LEU A 1 170 ? -0.637 11.421 -0.117 1.00 86.50 170 LEU A N 1
ATOM 1337 C CA . LEU A 1 170 ? -1.793 11.152 -0.977 1.00 86.50 170 LEU A CA 1
ATOM 1338 C C . LEU A 1 170 ? -2.916 12.163 -0.770 1.00 86.50 170 LEU A C 1
ATOM 1340 O O . LEU A 1 170 ? -3.490 12.631 -1.741 1.00 86.50 170 LEU A O 1
ATOM 1344 N N . VAL A 1 171 ? -3.216 12.524 0.474 1.00 84.44 171 VAL A N 1
ATOM 1345 C CA . VAL A 1 171 ? -4.266 13.500 0.786 1.00 84.44 171 VAL A CA 1
ATOM 1346 C C . VAL A 1 171 ? -3.940 14.872 0.206 1.00 84.44 171 VAL A C 1
ATOM 1348 O O . VAL A 1 171 ? -4.821 15.529 -0.340 1.00 84.44 171 VAL A O 1
ATOM 1351 N N . MET A 1 172 ? -2.679 15.292 0.301 1.00 82.44 172 MET A N 1
ATOM 1352 C CA . MET A 1 172 ? -2.244 16.597 -0.189 1.00 82.44 172 MET A CA 1
ATOM 1353 C C . MET A 1 172 ? -2.249 16.683 -1.721 1.00 82.44 172 MET A C 1
ATOM 1355 O O . MET A 1 172 ? -2.581 17.732 -2.267 1.00 82.44 172 MET A O 1
ATOM 1359 N N . VAL A 1 173 ? -1.854 15.609 -2.412 1.00 83.19 173 VAL A N 1
ATOM 1360 C CA . VAL A 1 173 ? -1.580 15.653 -3.862 1.00 83.19 173 VAL A CA 1
ATOM 1361 C C . VAL A 1 173 ? -2.678 14.978 -4.691 1.00 83.19 173 VAL A C 1
ATOM 1363 O O . VAL A 1 173 ? -2.991 15.440 -5.785 1.00 83.19 173 VAL A O 1
ATOM 1366 N N . HIS A 1 174 ? -3.303 13.917 -4.174 1.00 85.69 174 HIS A N 1
ATOM 1367 C CA . HIS A 1 174 ? -4.314 13.107 -4.864 1.00 85.69 174 HIS A CA 1
ATOM 1368 C C . HIS A 1 174 ? -5.456 12.668 -3.915 1.00 85.69 174 HIS A C 1
ATOM 1370 O O . HIS A 1 174 ? -5.601 11.473 -3.622 1.00 85.69 174 HIS A O 1
ATOM 1376 N N . PRO A 1 175 ? -6.305 13.602 -3.443 1.00 84.69 175 PRO A N 1
ATOM 1377 C CA . PRO A 1 175 ? -7.340 13.322 -2.439 1.00 84.69 175 PRO A CA 1
ATOM 1378 C C . PRO A 1 175 ? -8.367 12.266 -2.879 1.00 84.69 175 PRO A C 1
ATOM 1380 O O . PRO A 1 175 ? -8.887 11.523 -2.047 1.00 84.69 175 PRO A O 1
ATOM 1383 N N . GLU A 1 176 ? -8.627 12.132 -4.181 1.00 84.88 176 GLU A N 1
ATOM 1384 C CA . GLU A 1 176 ? -9.510 11.092 -4.725 1.00 84.88 176 GLU A CA 1
ATOM 1385 C C . GLU A 1 176 ? -8.935 9.679 -4.536 1.00 84.88 176 GLU A C 1
ATOM 1387 O O . GLU A 1 176 ? -9.652 8.756 -4.136 1.00 84.88 176 GLU A O 1
ATOM 1392 N N . LEU A 1 177 ? -7.626 9.506 -4.764 1.00 86.06 177 LEU A N 1
ATOM 1393 C CA . LEU A 1 177 ? -6.939 8.238 -4.509 1.00 86.06 177 LEU A CA 1
ATOM 1394 C C . LEU A 1 177 ? -6.887 7.937 -3.016 1.00 86.06 177 LEU A C 1
ATOM 1396 O O . LEU A 1 177 ? -7.120 6.793 -2.627 1.00 86.06 177 LEU A O 1
ATOM 1400 N N . ALA A 1 178 ? -6.644 8.952 -2.183 1.00 86.88 178 ALA A N 1
ATOM 1401 C CA . ALA A 1 178 ? -6.733 8.800 -0.737 1.00 86.88 178 ALA A CA 1
ATOM 1402 C C . ALA A 1 178 ? -8.120 8.260 -0.347 1.00 86.88 178 ALA A C 1
ATOM 1404 O O . ALA A 1 178 ? -8.208 7.199 0.274 1.00 86.88 178 ALA A O 1
ATOM 1405 N N . LEU A 1 179 ? -9.203 8.902 -0.805 1.00 83.44 179 LEU A N 1
ATOM 1406 C CA . LEU A 1 179 ? -10.577 8.483 -0.505 1.00 83.44 179 LEU A CA 1
ATOM 1407 C C . LEU A 1 179 ? -10.857 7.048 -0.962 1.00 83.44 179 LEU A C 1
ATOM 1409 O O . LEU A 1 179 ? -11.467 6.271 -0.223 1.00 83.44 179 LEU A O 1
ATOM 1413 N N . ARG A 1 180 ? -10.382 6.672 -2.155 1.00 84.19 180 ARG A N 1
ATOM 1414 C CA . ARG A 1 180 ? -10.485 5.302 -2.676 1.00 84.19 180 ARG A CA 1
ATOM 1415 C C . ARG A 1 180 ? -9.791 4.294 -1.759 1.00 84.19 180 ARG A C 1
ATOM 1417 O O . ARG A 1 180 ? -10.374 3.250 -1.465 1.00 84.19 180 ARG A O 1
ATOM 1424 N N . ILE A 1 181 ? -8.584 4.602 -1.285 1.00 86.12 181 ILE A N 1
ATOM 1425 C CA . ILE A 1 181 ? -7.855 3.760 -0.328 1.00 86.12 181 ILE A CA 1
ATOM 1426 C C . ILE A 1 181 ? -8.627 3.675 0.984 1.00 86.12 181 ILE A C 1
ATOM 1428 O O . ILE A 1 181 ? -8.867 2.571 1.467 1.00 86.12 181 ILE A O 1
ATOM 1432 N N . THR A 1 182 ? -9.099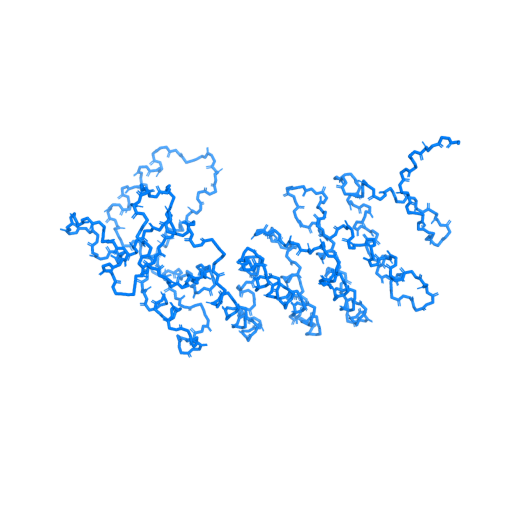 4.798 1.530 1.00 83.19 182 THR A N 1
ATOM 1433 C CA . THR A 1 182 ? -9.880 4.775 2.772 1.00 83.19 182 THR A CA 1
ATOM 1434 C C . THR A 1 182 ? -11.121 3.910 2.645 1.00 83.19 182 THR A C 1
ATOM 1436 O O . THR A 1 182 ? -11.369 3.074 3.511 1.00 83.19 182 THR A O 1
ATOM 1439 N N . ARG A 1 183 ? -11.851 4.016 1.532 1.00 80.25 183 ARG A N 1
ATOM 1440 C CA . ARG A 1 183 ? -12.977 3.125 1.232 1.00 80.25 183 ARG A CA 1
ATOM 1441 C C . ARG A 1 183 ? -12.545 1.665 1.070 1.00 80.25 183 ARG A C 1
ATOM 1443 O O . ARG A 1 183 ? -13.324 0.779 1.367 1.00 80.25 183 ARG A O 1
ATOM 1450 N N . ALA A 1 184 ? -11.329 1.354 0.643 1.00 80.25 184 ALA A N 1
ATOM 1451 C CA . ALA A 1 184 ? -10.886 -0.038 0.608 1.00 80.25 184 ALA A CA 1
ATOM 1452 C C . ALA A 1 184 ? -10.647 -0.619 2.014 1.00 80.25 184 ALA A C 1
ATOM 1454 O O . ALA A 1 184 ? -11.117 -1.718 2.300 1.00 80.25 184 ALA A O 1
ATOM 1455 N N . PHE A 1 185 ? -9.985 0.130 2.903 1.00 77.50 185 PHE A N 1
ATOM 1456 C CA . PHE A 1 185 ? -9.770 -0.263 4.305 1.00 77.50 185 PHE A CA 1
ATOM 1457 C C . PHE A 1 185 ? -11.088 -0.392 5.074 1.00 77.50 185 PHE A C 1
ATOM 1459 O O . PHE A 1 185 ? -11.345 -1.390 5.738 1.00 77.50 185 PHE A O 1
ATOM 1466 N N . VAL A 1 186 ? -11.940 0.613 4.884 1.00 69.62 186 VAL A N 1
ATOM 1467 C CA . VAL A 1 186 ? -13.336 0.722 5.301 1.00 69.62 186 VAL A CA 1
ATOM 1468 C C . VAL A 1 186 ? -14.149 -0.563 5.374 1.00 69.62 186 VAL A C 1
ATOM 1470 O O . VAL A 1 186 ? -14.887 -0.879 6.305 1.00 69.62 186 VAL A O 1
ATOM 1473 N N . TYR A 1 187 ? -14.066 -1.285 4.277 1.00 71.31 187 TYR A N 1
ATOM 1474 C CA . TYR A 1 187 ? -15.004 -2.349 3.978 1.00 71.31 187 TYR A CA 1
ATOM 1475 C C . TYR A 1 187 ? -14.312 -3.707 4.041 1.00 71.31 187 TYR A C 1
ATOM 1477 O O . TYR A 1 187 ? -14.869 -4.713 3.597 1.00 71.31 187 TYR A O 1
ATOM 1485 N N . LEU A 1 188 ? -13.103 -3.751 4.607 1.00 73.25 188 LEU A N 1
ATOM 1486 C CA . LEU A 1 188 ? -12.330 -4.970 4.716 1.00 73.25 188 LEU A CA 1
ATOM 1487 C C . LEU A 1 188 ? -12.712 -5.721 5.989 1.00 73.25 188 LEU A C 1
ATOM 1489 O O . LEU A 1 188 ? -12.493 -5.281 7.120 1.00 73.25 188 LEU A O 1
ATOM 1493 N N . ARG A 1 189 ? -13.346 -6.873 5.777 1.00 73.44 189 ARG A N 1
ATOM 1494 C CA . ARG A 1 189 ? -13.771 -7.772 6.845 1.00 73.44 189 ARG A CA 1
ATOM 1495 C C . ARG A 1 189 ? -12.549 -8.415 7.491 1.00 73.44 189 ARG A C 1
ATOM 1497 O O . ARG A 1 189 ? -11.703 -8.968 6.793 1.00 73.44 189 ARG A O 1
ATOM 1504 N N . CYS A 1 190 ? -12.504 -8.426 8.819 1.00 72.56 190 CYS A N 1
ATOM 1505 C CA . CYS A 1 190 ? -11.460 -9.129 9.552 1.00 72.56 190 CYS A CA 1
ATOM 1506 C C . CYS A 1 190 ? -11.573 -10.652 9.357 1.00 72.56 190 CYS A C 1
ATOM 1508 O O . CYS A 1 190 ? -12.657 -11.230 9.504 1.00 72.56 190 CYS A O 1
ATOM 1510 N N . LYS A 1 191 ? -10.443 -11.302 9.055 1.00 69.94 191 LYS A N 1
ATOM 1511 C CA . LYS A 1 191 ? -10.326 -12.761 8.927 1.00 69.94 191 LYS A CA 1
ATOM 1512 C C . LYS A 1 191 ? -10.540 -13.494 10.249 1.00 69.94 191 LYS A C 1
ATOM 1514 O O . LYS A 1 191 ? -11.242 -14.501 10.276 1.00 69.94 191 LYS A O 1
ATOM 1519 N N . ASP A 1 192 ? -9.961 -12.987 11.335 1.00 71.69 192 ASP A N 1
ATOM 1520 C CA . ASP A 1 192 ? -9.961 -13.656 12.634 1.00 71.69 192 ASP A CA 1
ATOM 1521 C C . ASP A 1 192 ? -10.890 -12.956 13.633 1.00 71.69 192 ASP A C 1
ATOM 1523 O O . ASP A 1 192 ? -10.476 -12.180 14.498 1.00 71.69 192 ASP A O 1
ATOM 1527 N N . ARG A 1 193 ? -12.185 -13.273 13.515 1.00 74.50 193 ARG A N 1
ATOM 1528 C CA . ARG A 1 193 ? -13.223 -12.858 14.474 1.00 74.50 193 ARG A CA 1
ATOM 1529 C C . ARG A 1 193 ? -12.822 -13.176 15.914 1.00 74.50 193 ARG A C 1
ATOM 1531 O O . ARG A 1 193 ? -13.089 -12.384 16.813 1.00 74.50 193 ARG A O 1
ATOM 1538 N N . LYS A 1 194 ? -12.219 -14.345 16.131 1.00 72.38 194 LYS A N 1
ATOM 1539 C CA . LYS A 1 194 ? -11.899 -14.829 17.470 1.00 72.38 194 LYS A CA 1
ATOM 1540 C C . LYS A 1 194 ? -10.816 -13.969 18.105 1.00 72.38 194 LYS A C 1
ATOM 1542 O O . LYS A 1 194 ? -10.969 -13.579 19.252 1.00 72.38 194 LYS A O 1
ATOM 1547 N N . SER A 1 195 ? -9.803 -13.577 17.334 1.00 71.00 195 SER A N 1
ATOM 1548 C CA . SER A 1 195 ? -8.780 -12.638 17.800 1.00 71.00 195 SER A CA 1
ATOM 1549 C C . SER A 1 195 ? -9.377 -11.306 18.267 1.00 71.00 195 SER A C 1
ATOM 1551 O O . SER A 1 195 ? -9.007 -10.825 19.334 1.00 71.00 195 SER A O 1
ATOM 1553 N N . ILE A 1 196 ? -10.362 -10.743 17.556 1.00 74.25 196 ILE A N 1
ATOM 1554 C CA . ILE A 1 196 ? -11.026 -9.505 18.002 1.00 74.25 196 ILE A CA 1
ATOM 1555 C C . ILE A 1 196 ? -11.801 -9.734 19.304 1.00 74.25 196 ILE A C 1
ATOM 1557 O O . ILE A 1 196 ? -11.659 -8.951 20.238 1.00 74.25 196 ILE A O 1
ATOM 1561 N N . ILE A 1 197 ? -12.588 -10.809 19.394 1.00 74.94 197 ILE A N 1
ATOM 1562 C CA . ILE A 1 197 ? -13.396 -11.120 20.588 1.00 74.94 197 ILE A CA 1
ATOM 1563 C C . ILE A 1 197 ? -12.515 -11.436 21.808 1.00 74.94 197 ILE A C 1
ATOM 1565 O O . ILE A 1 197 ? -12.858 -11.081 22.933 1.00 74.94 197 ILE A O 1
ATOM 1569 N N . ASP A 1 198 ? -11.355 -12.048 21.600 1.00 72.25 198 ASP A N 1
ATOM 1570 C CA . ASP A 1 198 ? -10.427 -12.365 22.685 1.00 72.25 198 ASP A CA 1
ATOM 1571 C C . ASP A 1 198 ? -9.657 -11.112 23.166 1.00 72.25 198 ASP A C 1
ATOM 1573 O O . ASP A 1 198 ? -9.178 -11.070 24.301 1.00 72.25 198 ASP A O 1
ATOM 1577 N N . HIS A 1 199 ? -9.557 -10.068 22.330 1.00 70.19 199 HIS A N 1
ATOM 1578 C CA . HIS A 1 199 ? -8.713 -8.890 22.568 1.00 70.19 199 HIS A CA 1
ATOM 1579 C C . HIS A 1 199 ? -9.469 -7.558 22.487 1.00 70.19 199 HIS A C 1
ATOM 1581 O O . HIS A 1 199 ? -8.847 -6.529 22.241 1.00 70.19 199 HIS A O 1
ATOM 1587 N N . TYR A 1 200 ? -10.790 -7.516 22.670 1.00 77.62 200 TYR A N 1
ATOM 1588 C CA . TYR A 1 200 ? -11.516 -6.241 22.665 1.00 77.62 200 TYR A CA 1
ATOM 1589 C C . TYR A 1 200 ? -11.664 -5.649 24.067 1.00 77.62 200 TYR A C 1
ATOM 1591 O O . TYR A 1 200 ? -11.786 -6.341 25.080 1.00 77.62 200 TYR A O 1
ATOM 1599 N N . ARG A 1 201 ? -11.751 -4.324 24.102 1.00 74.31 201 ARG A N 1
ATOM 1600 C CA . ARG A 1 201 ? -12.329 -3.555 25.198 1.00 74.31 201 ARG A CA 1
ATOM 1601 C C . ARG A 1 201 ? -13.368 -2.605 24.622 1.00 74.31 201 ARG A C 1
ATOM 1603 O O . ARG A 1 201 ? -13.119 -1.976 23.598 1.00 74.31 201 ARG A O 1
ATOM 1610 N N . ILE A 1 202 ? -14.521 -2.481 25.276 1.00 74.44 202 ILE A N 1
ATOM 1611 C CA . ILE A 1 202 ? -15.518 -1.484 24.877 1.00 74.44 202 ILE A CA 1
ATOM 1612 C C . ILE A 1 202 ? -14.957 -0.101 25.195 1.00 74.44 202 ILE A C 1
ATOM 1614 O O . ILE A 1 202 ? -14.599 0.193 26.340 1.00 74.44 202 ILE A O 1
ATOM 1618 N N . ALA A 1 203 ? -14.838 0.725 24.162 1.00 70.31 203 ALA A N 1
ATOM 1619 C CA . ALA A 1 203 ? -14.434 2.107 24.290 1.00 70.31 203 ALA A CA 1
ATOM 1620 C C . ALA A 1 203 ? -15.508 2.846 25.091 1.00 70.31 203 ALA A C 1
ATOM 1622 O O . ALA A 1 203 ? -16.671 2.906 24.693 1.00 70.31 203 ALA A O 1
ATOM 1623 N N . GLN A 1 204 ? -15.119 3.407 26.229 1.00 63.72 204 GLN A N 1
ATOM 1624 C CA . GLN A 1 204 ? -15.949 4.354 26.959 1.00 63.72 204 GLN A CA 1
ATOM 1625 C C . GLN A 1 204 ? -15.439 5.761 26.651 1.00 63.72 204 GLN A C 1
ATOM 1627 O O . GLN A 1 204 ? -14.218 5.955 26.639 1.00 63.72 204 GLN A O 1
ATOM 1632 N N . PRO A 1 205 ? -16.328 6.744 26.426 1.00 55.53 205 PRO A N 1
ATOM 1633 C CA . PRO A 1 205 ? -15.907 8.130 26.323 1.00 55.53 205 PRO A CA 1
ATOM 1634 C C . PRO A 1 205 ? -15.096 8.511 27.576 1.00 55.53 205 PRO A C 1
ATOM 1636 O O . PRO A 1 205 ? -15.498 8.133 28.686 1.00 55.53 205 PRO A O 1
ATOM 1639 N N . PRO A 1 206 ? -13.992 9.271 27.445 1.00 48.53 206 PRO A N 1
ATOM 1640 C CA . PRO A 1 206 ? -13.135 9.645 28.576 1.00 48.53 206 PRO A CA 1
ATOM 1641 C C . PRO A 1 206 ? -13.906 10.287 29.738 1.00 48.53 206 PRO A C 1
ATOM 1643 O O . PRO A 1 206 ? -13.544 10.126 30.903 1.00 48.53 206 PRO A O 1
ATOM 1646 N N . THR A 1 207 ? -15.010 10.967 29.423 1.00 44.84 207 THR A N 1
ATOM 1647 C CA . THR A 1 207 ? -15.883 11.672 30.366 1.00 44.84 207 THR A CA 1
ATOM 1648 C C . THR A 1 207 ? -16.587 10.767 31.381 1.00 44.84 207 THR A C 1
ATOM 1650 O O . THR A 1 207 ? -16.961 11.253 32.445 1.00 44.84 207 THR A O 1
ATOM 1653 N N . PHE A 1 208 ? -16.738 9.465 31.116 1.00 47.44 208 PHE A N 1
ATOM 1654 C CA . PHE A 1 208 ? -17.496 8.551 31.985 1.00 47.44 208 PHE A CA 1
ATOM 1655 C C . PHE A 1 208 ? -16.635 7.679 32.906 1.00 47.44 208 PHE A C 1
ATOM 1657 O O . PHE A 1 208 ? -17.163 7.036 33.813 1.00 47.44 208 PHE A O 1
ATOM 1664 N N . ARG A 1 209 ? -15.310 7.673 32.724 1.00 48.53 209 ARG A N 1
ATOM 1665 C CA . ARG A 1 209 ? -14.424 6.702 33.386 1.00 48.53 209 ARG A CA 1
ATOM 1666 C C . ARG A 1 209 ? -14.163 6.991 34.869 1.00 48.53 209 ARG A C 1
ATOM 1668 O O . ARG A 1 209 ? -13.808 6.084 35.611 1.00 48.53 209 ARG A O 1
ATOM 1675 N N . ASN A 1 210 ? -14.336 8.242 35.298 1.00 47.88 210 ASN A N 1
ATOM 1676 C CA . ASN A 1 210 ? -13.881 8.699 36.616 1.00 47.88 210 ASN A CA 1
ATOM 1677 C C . ASN A 1 210 ? -14.956 8.684 37.709 1.00 47.88 210 ASN A C 1
ATOM 1679 O O . ASN A 1 210 ? -14.626 8.930 38.865 1.00 47.88 210 ASN A O 1
ATOM 1683 N N . LEU A 1 211 ? -16.226 8.431 37.380 1.00 49.06 211 LEU A N 1
ATOM 1684 C CA . LEU A 1 211 ? -17.314 8.654 38.338 1.00 49.06 211 LEU A CA 1
ATOM 1685 C C . LEU A 1 211 ? -17.854 7.382 38.992 1.00 49.06 211 LEU A C 1
ATOM 1687 O O . LEU A 1 211 ? -18.359 7.465 40.107 1.00 49.06 211 LEU A O 1
ATOM 1691 N N . ILE A 1 212 ? -17.762 6.213 38.353 1.00 50.12 212 ILE A N 1
ATOM 1692 C CA . ILE A 1 212 ? -18.344 4.981 38.898 1.00 50.12 212 ILE A CA 1
ATOM 1693 C C . ILE A 1 212 ? -17.499 3.786 38.445 1.00 50.12 212 ILE A C 1
ATOM 1695 O O . ILE A 1 212 ? -17.236 3.626 37.255 1.00 50.12 212 ILE A O 1
ATOM 1699 N N . SER A 1 213 ? -17.096 2.928 39.388 1.00 47.19 213 SER A N 1
ATOM 1700 C CA . SER A 1 213 ? -16.528 1.599 39.108 1.00 47.19 213 SER A CA 1
ATOM 1701 C C . SER A 1 213 ? -17.629 0.688 38.550 1.00 47.19 213 SER A C 1
ATOM 1703 O O . SER A 1 213 ? -18.149 -0.198 39.228 1.00 47.19 213 SER A O 1
ATOM 1705 N N . VAL A 1 214 ? -18.086 0.983 37.334 1.00 57.78 214 VAL A N 1
ATOM 1706 C CA . VAL A 1 214 ? -19.038 0.144 36.612 1.00 57.78 214 VAL A CA 1
ATOM 1707 C C . VAL A 1 214 ? -18.225 -0.990 36.011 1.00 57.78 214 VAL A C 1
ATOM 1709 O O . VAL A 1 214 ? -17.239 -0.743 35.316 1.00 57.78 214 VAL A O 1
ATOM 1712 N N . LYS A 1 215 ? -18.616 -2.237 36.293 1.00 63.28 215 LYS A N 1
ATOM 1713 C CA . LYS A 1 215 ? -18.093 -3.394 35.558 1.00 63.28 215 LYS A CA 1
ATOM 1714 C C . LYS A 1 215 ? -18.193 -3.092 34.063 1.00 63.28 215 LYS A C 1
ATOM 1716 O O . LYS A 1 215 ? -19.239 -2.624 33.621 1.00 63.28 215 LYS A O 1
ATOM 1721 N N . ASP A 1 216 ? -17.118 -3.332 33.312 1.00 66.25 216 ASP A N 1
ATOM 1722 C CA . ASP A 1 216 ? -17.136 -3.130 31.863 1.00 66.25 216 ASP A CA 1
ATOM 1723 C C . ASP A 1 216 ? -18.357 -3.876 31.282 1.00 66.25 216 ASP A C 1
ATOM 1725 O O . ASP A 1 216 ? -18.477 -5.083 31.521 1.00 66.25 216 ASP A O 1
ATOM 1729 N N . PRO A 1 217 ? -19.267 -3.192 30.562 1.00 69.25 217 PRO A N 1
ATOM 1730 C CA . PRO A 1 217 ? -20.436 -3.843 29.987 1.00 69.25 217 PRO A CA 1
ATOM 1731 C C . PRO A 1 217 ? -20.001 -4.919 28.990 1.00 69.25 217 PRO A C 1
ATOM 1733 O O . PRO A 1 217 ? -18.919 -4.838 28.390 1.00 69.25 217 PRO A O 1
ATOM 1736 N N . LYS A 1 218 ? -20.833 -5.945 28.819 1.00 72.19 218 LYS A N 1
ATOM 1737 C CA . LYS A 1 218 ? -20.558 -7.007 27.844 1.00 72.19 218 LYS A CA 1
ATOM 1738 C C . LYS A 1 218 ? -20.960 -6.562 26.443 1.00 72.19 218 LYS A C 1
ATOM 1740 O O . LYS A 1 218 ? -21.865 -5.749 26.278 1.00 72.19 218 LYS A O 1
ATOM 1745 N N . LEU A 1 219 ? -20.315 -7.119 25.415 1.00 71.38 219 LEU A N 1
ATOM 1746 C CA . LEU A 1 219 ? -20.517 -6.682 24.026 1.00 71.38 219 LEU A CA 1
ATOM 1747 C C . LEU A 1 219 ? -21.991 -6.724 23.588 1.00 71.38 219 LEU A C 1
ATOM 1749 O O . LEU A 1 219 ? -22.460 -5.794 22.940 1.00 71.38 219 LEU A O 1
ATOM 1753 N N . TYR A 1 220 ? -22.725 -7.769 23.981 1.00 72.19 220 TYR A N 1
ATOM 1754 C CA . TYR A 1 220 ? -24.144 -7.939 23.647 1.00 72.19 220 TYR A CA 1
ATOM 1755 C C . TYR A 1 220 ? -25.083 -6.985 24.407 1.00 72.19 220 TYR A C 1
ATOM 1757 O O . TYR A 1 220 ? -26.249 -6.862 24.043 1.00 72.19 220 TYR A O 1
ATOM 1765 N N . GLU A 1 221 ? -24.607 -6.332 25.470 1.00 70.75 221 GLU A N 1
ATOM 1766 C CA . GLU A 1 221 ? -25.379 -5.360 26.260 1.00 70.75 221 GLU A CA 1
ATOM 1767 C C . GLU A 1 221 ? -25.302 -3.958 25.641 1.00 70.75 221 GLU A C 1
ATOM 1769 O O . GLU A 1 221 ? -26.115 -3.085 25.947 1.00 70.75 221 GLU A O 1
ATOM 1774 N N . CYS A 1 222 ? -24.331 -3.730 24.753 1.00 69.25 222 CYS A N 1
ATOM 1775 C CA . CYS A 1 222 ? -24.094 -2.440 24.131 1.00 69.25 222 CYS A CA 1
ATOM 1776 C C . CYS A 1 222 ? -24.810 -2.322 22.782 1.00 69.25 222 CYS A C 1
ATOM 1778 O O . CYS A 1 222 ? -24.624 -3.130 21.875 1.00 69.25 222 CYS A O 1
ATOM 1780 N N . ARG A 1 223 ? -25.576 -1.242 22.611 1.00 64.75 223 ARG A N 1
ATOM 1781 C CA . ARG A 1 223 ? -26.118 -0.838 21.309 1.00 64.75 223 ARG A CA 1
ATOM 1782 C C . ARG A 1 223 ? -25.026 -0.086 20.541 1.00 64.75 223 ARG A C 1
ATOM 1784 O O . ARG A 1 223 ? -24.637 0.993 20.972 1.00 64.75 223 ARG A O 1
ATOM 1791 N N . ASN A 1 224 ? -24.551 -0.650 19.428 1.00 62.94 224 ASN A N 1
ATOM 1792 C CA . ASN A 1 224 ? -23.442 -0.129 18.607 1.00 62.94 224 ASN A CA 1
ATOM 1793 C C . ASN A 1 224 ? -22.115 0.025 19.385 1.00 62.94 224 ASN A C 1
ATOM 1795 O O . ASN A 1 224 ? -21.617 1.141 19.544 1.00 62.94 224 ASN A O 1
ATOM 1799 N N . PRO A 1 225 ? -21.536 -1.075 19.906 1.00 70.00 225 PRO A N 1
ATOM 1800 C CA . PRO A 1 225 ? -20.301 -1.005 20.672 1.00 70.00 225 PRO A CA 1
ATOM 1801 C C . PRO A 1 225 ? -19.135 -0.571 19.789 1.00 70.00 225 PRO A C 1
ATOM 1803 O O . PRO A 1 225 ? -18.880 -1.158 18.738 1.00 70.00 225 PRO A O 1
ATOM 1806 N N . ILE A 1 226 ? -18.372 0.408 20.263 1.00 69.88 226 ILE A N 1
ATOM 1807 C CA . ILE A 1 226 ? -17.076 0.736 19.677 1.00 69.88 226 ILE A CA 1
ATOM 1808 C C . ILE A 1 226 ? -16.013 0.012 20.472 1.00 69.88 226 ILE A C 1
ATOM 1810 O O . ILE A 1 226 ? -15.973 0.084 21.698 1.00 69.88 226 ILE A O 1
ATOM 1814 N N . MET A 1 227 ? -15.184 -0.744 19.764 1.00 71.62 227 MET A N 1
ATOM 1815 C CA . MET A 1 227 ? -14.194 -1.619 20.370 1.00 71.62 227 MET A CA 1
ATOM 1816 C C . MET A 1 227 ? -12.795 -1.085 20.113 1.00 71.62 227 MET A C 1
ATOM 1818 O O . MET A 1 227 ? -12.446 -0.705 18.998 1.00 71.62 227 MET A O 1
ATOM 1822 N N . GLN A 1 228 ? -11.984 -1.105 21.159 1.00 70.75 228 GLN A N 1
ATOM 1823 C CA . GLN A 1 228 ? -10.548 -0.898 21.089 1.00 70.75 228 GLN A CA 1
ATOM 1824 C C . GLN A 1 228 ? -9.864 -2.250 21.231 1.00 70.75 228 GLN A C 1
ATOM 1826 O O . GLN A 1 228 ? -10.221 -3.031 22.113 1.00 70.75 228 GLN A O 1
ATOM 1831 N N . LEU A 1 229 ? -8.868 -2.519 20.388 1.00 68.50 229 LEU A N 1
ATOM 1832 C CA . LEU A 1 229 ? -7.987 -3.664 20.594 1.00 68.50 229 LEU A CA 1
ATOM 1833 C C . LEU A 1 229 ? -7.177 -3.436 21.877 1.00 68.50 229 LEU A C 1
ATOM 1835 O O . LEU A 1 229 ? -6.534 -2.399 22.051 1.00 68.50 229 LEU A O 1
ATOM 1839 N N . HIS A 1 230 ? -7.234 -4.401 22.785 1.00 66.06 230 HIS A N 1
ATOM 1840 C CA . HIS A 1 230 ? -6.602 -4.392 24.089 1.00 66.06 230 HIS A CA 1
ATOM 1841 C C . HIS A 1 230 ? -5.658 -5.586 24.219 1.00 66.06 230 HIS A C 1
ATOM 1843 O O . HIS A 1 230 ? -6.025 -6.727 23.951 1.00 66.06 230 HIS A O 1
ATOM 1849 N N . TYR A 1 231 ? -4.437 -5.299 24.664 1.00 63.19 231 TYR A N 1
ATOM 1850 C CA . TYR A 1 231 ? -3.445 -6.301 25.020 1.00 63.19 231 TYR A CA 1
ATOM 1851 C C . TYR A 1 231 ? -3.051 -6.085 26.484 1.00 63.19 231 TYR A C 1
ATOM 1853 O O . TYR A 1 231 ? -2.702 -4.954 26.840 1.00 63.19 231 TYR A O 1
ATOM 1861 N N . PRO A 1 232 ? -3.079 -7.129 27.332 1.00 66.12 232 PRO A N 1
ATOM 1862 C CA . PRO A 1 232 ? -3.273 -8.551 27.008 1.00 66.12 232 PRO A CA 1
ATOM 1863 C C . PRO A 1 232 ? -4.739 -8.959 26.750 1.00 66.12 232 PRO A C 1
ATOM 1865 O O . PRO A 1 232 ? -5.660 -8.199 27.039 1.00 66.12 232 PRO A O 1
ATOM 1868 N N . ALA A 1 233 ? -4.929 -10.165 26.197 1.00 64.12 233 ALA A N 1
ATOM 1869 C CA . ALA A 1 233 ? -6.241 -10.773 25.957 1.00 64.12 233 ALA A CA 1
ATOM 1870 C C . ALA A 1 233 ? -7.110 -10.772 27.225 1.00 64.12 233 ALA A C 1
ATOM 1872 O O . ALA A 1 233 ? -6.593 -10.941 28.336 1.00 64.12 233 ALA A O 1
ATOM 1873 N N . ARG A 1 234 ? -8.428 -10.622 27.063 1.00 68.94 234 ARG A N 1
ATOM 1874 C CA . ARG A 1 234 ? -9.376 -10.772 28.173 1.00 68.94 234 ARG A CA 1
ATOM 1875 C C . ARG A 1 234 ? -9.400 -12.220 28.663 1.00 68.94 234 ARG A C 1
ATOM 1877 O O . ARG A 1 234 ? -9.111 -13.158 27.918 1.00 68.94 234 ARG A O 1
ATOM 1884 N N . GLU A 1 235 ? -9.786 -12.405 29.925 1.00 67.81 235 GLU A N 1
ATOM 1885 C CA . GLU A 1 235 ? -10.202 -13.727 30.394 1.00 67.81 235 GLU A CA 1
ATOM 1886 C C . GLU A 1 235 ? -11.311 -14.237 29.471 1.00 67.81 235 GLU A C 1
ATOM 1888 O O . GLU A 1 235 ? -12.257 -13.505 29.175 1.00 67.81 235 GLU A O 1
ATOM 1893 N N . LYS A 1 236 ? -11.156 -15.469 28.970 1.00 61.75 236 LYS A N 1
ATOM 1894 C CA . LYS A 1 236 ? -12.094 -16.069 28.018 1.00 61.75 236 LYS A CA 1
ATOM 1895 C C . LYS A 1 236 ? -13.488 -16.087 28.630 1.00 61.75 236 LYS A C 1
ATOM 1897 O O . LYS A 1 236 ? -13.778 -16.919 29.489 1.00 61.75 236 LYS A O 1
ATOM 1902 N N . GLU A 1 237 ? -14.356 -15.200 28.160 1.00 60.72 237 GLU A N 1
ATOM 1903 C CA . GLU A 1 237 ? -15.779 -15.329 28.427 1.00 60.72 237 GLU A CA 1
ATOM 1904 C C . GLU A 1 237 ? -16.263 -16.634 27.769 1.00 60.72 237 GLU A C 1
ATOM 1906 O O . GLU A 1 237 ? -15.802 -16.972 26.671 1.00 60.72 237 GLU A O 1
ATOM 1911 N N . PRO A 1 238 ? -17.137 -17.420 28.427 1.00 57.94 238 PRO A N 1
ATOM 1912 C CA . PRO A 1 238 ? -17.725 -18.598 27.803 1.00 57.94 238 PRO A CA 1
ATOM 1913 C C . PRO A 1 238 ? -18.381 -18.149 26.498 1.00 57.94 238 PRO A C 1
ATOM 1915 O O . PRO A 1 238 ? -19.274 -17.309 26.539 1.00 57.94 238 PRO A O 1
ATOM 1918 N N . MET A 1 239 ? -17.848 -18.654 25.376 1.00 53.38 239 MET A N 1
ATOM 1919 C CA . MET A 1 239 ? -18.181 -18.279 23.997 1.00 53.38 239 MET A CA 1
ATOM 1920 C C . MET A 1 239 ? -19.665 -17.962 23.867 1.00 53.38 239 MET A C 1
ATOM 1922 O O . MET A 1 239 ? -20.505 -18.858 23.803 1.00 53.38 239 MET A O 1
ATOM 1926 N N . ASP A 1 240 ? -19.984 -16.674 23.848 1.00 53.91 240 ASP A N 1
ATOM 1927 C CA . ASP A 1 240 ? -21.338 -16.238 23.599 1.00 53.91 240 ASP A CA 1
ATOM 1928 C C . ASP A 1 240 ? -21.481 -16.120 22.081 1.00 53.91 240 ASP A C 1
ATOM 1930 O O . ASP A 1 240 ? -21.317 -15.054 21.484 1.00 53.91 240 ASP A O 1
ATOM 1934 N N . ASP A 1 241 ? -21.747 -17.257 21.432 1.00 55.66 241 ASP A N 1
ATOM 1935 C CA . ASP A 1 241 ? -21.961 -17.380 19.979 1.00 55.66 241 ASP A CA 1
ATOM 1936 C C . ASP A 1 241 ? -23.145 -16.539 19.456 1.00 55.66 241 ASP A C 1
ATOM 1938 O O . ASP A 1 241 ? -23.439 -16.526 18.263 1.00 55.66 241 ASP A O 1
ATOM 1942 N N . ARG A 1 242 ? -23.800 -15.768 20.330 1.00 56.59 242 ARG A N 1
ATOM 1943 C CA . ARG A 1 242 ? -24.872 -14.823 20.008 1.00 56.59 242 ARG A CA 1
ATOM 1944 C C . ARG A 1 242 ? -24.440 -13.676 19.088 1.00 56.59 242 ARG A C 1
ATOM 1946 O O . ARG A 1 242 ? -25.303 -13.057 18.476 1.00 56.59 242 ARG A O 1
ATOM 1953 N N . PHE A 1 243 ? -23.144 -13.377 18.967 1.00 59.22 243 PHE A N 1
ATOM 1954 C CA . PHE A 1 243 ? -22.661 -12.284 18.112 1.00 59.22 243 PHE A CA 1
ATOM 1955 C C . PHE A 1 243 ? -22.245 -12.787 16.716 1.00 59.22 243 PHE A C 1
ATOM 1957 O O . PHE A 1 243 ? -21.068 -13.059 16.475 1.00 59.22 243 PHE A O 1
ATOM 196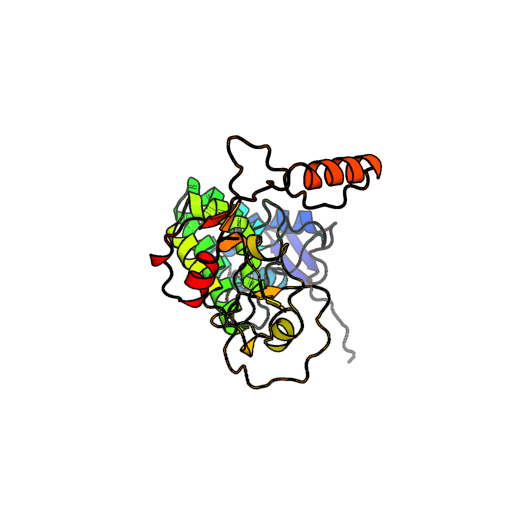4 N N . SER A 1 244 ? -23.194 -12.934 15.788 1.00 59.81 244 SER A N 1
ATOM 1965 C CA . SER A 1 244 ? -22.960 -13.460 14.426 1.00 59.81 244 SER A CA 1
ATOM 1966 C C . SER A 1 244 ? -22.423 -12.437 13.415 1.00 59.81 244 SER A C 1
ATOM 1968 O O . SER A 1 244 ? -22.163 -12.789 12.265 1.00 59.81 244 SER A O 1
ATOM 1970 N N . GLU A 1 245 ? -22.277 -11.176 13.822 1.00 66.75 245 GLU A N 1
ATOM 1971 C CA . GLU A 1 245 ? -21.968 -10.067 12.917 1.00 66.75 245 GLU A CA 1
ATOM 1972 C C . GLU A 1 245 ? -20.520 -10.068 12.405 1.00 66.75 245 GLU A C 1
ATOM 1974 O O . GLU A 1 245 ? -19.583 -10.558 13.045 1.00 66.75 245 GLU A O 1
ATOM 1979 N N . ASN A 1 246 ? -20.337 -9.489 11.217 1.00 70.12 246 ASN A N 1
ATOM 1980 C CA . ASN A 1 246 ? -19.023 -9.311 10.605 1.00 70.12 246 ASN A CA 1
ATOM 1981 C C . ASN A 1 246 ? -18.268 -8.160 11.279 1.00 70.12 246 ASN A C 1
ATOM 1983 O O . ASN A 1 246 ? -18.803 -7.065 11.429 1.00 70.12 246 ASN A O 1
ATOM 1987 N N . PHE A 1 247 ? -16.994 -8.378 11.611 1.00 72.19 247 PHE A N 1
ATOM 1988 C CA . PHE A 1 247 ? -16.118 -7.312 12.091 1.00 72.19 247 PHE A CA 1
ATOM 1989 C C . PHE A 1 247 ? -15.406 -6.630 10.925 1.00 72.19 247 PHE A C 1
ATOM 1991 O O . PHE A 1 247 ? -14.818 -7.297 10.070 1.00 72.19 247 PHE A O 1
ATOM 1998 N N . PHE A 1 248 ? -15.424 -5.301 10.935 1.00 73.56 248 PHE A N 1
ATOM 1999 C CA . PHE A 1 248 ? -14.683 -4.442 10.018 1.00 73.56 248 PHE A CA 1
ATOM 2000 C C . PHE A 1 248 ? -13.627 -3.681 10.811 1.00 73.56 248 PHE A C 1
ATOM 2002 O O . PHE A 1 248 ? -13.857 -3.318 11.966 1.00 73.56 248 PHE A O 1
ATOM 2009 N N . VAL A 1 249 ? -12.459 -3.471 10.211 1.00 71.69 249 VAL A N 1
ATOM 2010 C CA . VAL A 1 249 ? -11.326 -2.822 10.877 1.00 71.69 249 VAL A CA 1
ATOM 2011 C C . VAL A 1 249 ? -10.828 -1.687 9.997 1.00 71.69 249 VAL A C 1
ATOM 2013 O O . VAL A 1 249 ? -10.650 -1.866 8.799 1.00 71.69 249 VAL A O 1
ATOM 2016 N N . ALA A 1 250 ? -10.552 -0.534 10.603 1.00 74.50 250 ALA A N 1
ATOM 2017 C CA . ALA A 1 250 ? -9.813 0.551 9.971 1.00 74.50 250 ALA A CA 1
ATOM 2018 C C . ALA A 1 250 ? -8.655 1.000 10.870 1.00 74.50 250 ALA A C 1
ATOM 2020 O O . ALA A 1 250 ? -8.851 1.170 12.077 1.00 74.50 250 ALA A O 1
ATOM 2021 N N . PRO A 1 251 ? -7.458 1.239 10.306 1.00 75.44 251 PRO A N 1
ATOM 2022 C CA . PRO A 1 251 ? -6.370 1.869 11.034 1.00 75.44 251 PRO A CA 1
ATOM 2023 C C . PRO A 1 251 ? -6.744 3.288 11.454 1.00 75.44 251 PRO A C 1
ATOM 2025 O O . PRO A 1 251 ? -7.326 4.049 10.680 1.00 75.44 251 PRO A O 1
ATOM 2028 N N . PHE A 1 252 ? -6.333 3.674 12.659 1.00 75.69 252 PHE A N 1
ATOM 2029 C CA . PHE A 1 252 ? -6.598 5.009 13.186 1.00 75.69 252 PHE A CA 1
ATOM 2030 C C . PHE A 1 252 ? -6.063 6.112 12.261 1.00 75.69 252 PHE A C 1
ATOM 2032 O O . PHE A 1 252 ? -6.778 7.055 11.937 1.00 75.69 252 PHE A O 1
ATOM 2039 N N . GLN A 1 253 ? -4.828 5.954 11.773 1.00 73.88 253 GLN A N 1
ATOM 2040 C CA . GLN A 1 253 ? -4.128 6.940 10.939 1.00 73.88 253 GLN A CA 1
ATOM 2041 C C . GLN A 1 253 ? -4.823 7.208 9.606 1.00 73.88 253 GLN A C 1
ATOM 2043 O O . GLN A 1 253 ? -4.490 8.175 8.930 1.00 73.88 253 GLN A O 1
ATOM 2048 N N . LEU A 1 254 ? -5.738 6.336 9.200 1.00 76.06 254 LEU A N 1
ATOM 2049 C CA . LEU A 1 254 ? -6.470 6.457 7.955 1.00 76.06 254 LEU A CA 1
ATOM 2050 C C . LEU A 1 254 ? -7.769 7.251 8.130 1.00 76.06 254 LEU A C 1
ATOM 2052 O O . LEU A 1 254 ? -8.190 7.940 7.200 1.00 76.06 254 LEU A O 1
ATOM 2056 N N . LEU A 1 255 ? -8.378 7.174 9.317 1.00 76.81 255 LEU A N 1
ATOM 2057 C CA . LEU A 1 255 ? -9.629 7.864 9.612 1.00 76.81 255 LEU A CA 1
ATOM 2058 C C . LEU A 1 255 ? -9.416 9.228 10.273 1.00 76.81 255 LEU A C 1
ATOM 2060 O O . LEU A 1 255 ? -10.124 10.190 9.968 1.00 76.81 255 LEU A O 1
ATOM 2064 N N . TRP A 1 256 ? -8.413 9.324 11.143 1.00 77.38 256 TRP A N 1
ATOM 2065 C CA . TRP A 1 256 ? -8.155 10.507 11.951 1.00 77.38 256 TRP A CA 1
ATOM 2066 C C . TRP A 1 256 ? -6.750 11.064 11.722 1.00 77.38 256 TRP A C 1
ATOM 2068 O O . TRP A 1 256 ? -5.776 10.325 11.555 1.00 77.38 256 TRP A O 1
ATOM 2078 N N . ALA A 1 257 ? -6.648 12.391 11.759 1.00 76.38 257 ALA A N 1
ATOM 2079 C CA . ALA A 1 257 ? -5.393 13.116 11.920 1.00 76.38 257 ALA A CA 1
ATOM 2080 C C . ALA A 1 257 ? -5.304 13.663 13.344 1.00 76.38 257 ALA A C 1
ATOM 2082 O O . ALA A 1 257 ? -6.283 14.195 13.872 1.00 76.38 257 ALA A O 1
ATOM 2083 N N . PHE A 1 258 ? -4.115 13.583 13.938 1.00 75.56 258 PHE A N 1
ATOM 2084 C CA . PHE A 1 258 ? -3.806 14.345 15.141 1.00 75.56 258 PHE A CA 1
ATOM 2085 C C . PHE A 1 258 ? -3.632 15.816 14.769 1.00 75.56 258 PHE A C 1
ATOM 2087 O O . PHE A 1 258 ? -2.851 16.143 13.876 1.00 75.56 258 PHE A O 1
ATOM 2094 N N . VAL A 1 259 ? -4.342 16.701 15.464 1.00 69.12 259 VAL A N 1
ATOM 2095 C CA . VAL A 1 259 ? -4.197 18.147 15.311 1.00 69.12 259 VAL A CA 1
ATOM 2096 C C . VAL A 1 259 ? -3.444 18.683 16.521 1.00 69.12 259 VAL A C 1
ATOM 2098 O O . VAL A 1 259 ? -3.939 18.557 17.646 1.00 69.12 259 VAL A O 1
ATOM 2101 N N . PRO A 1 260 ? -2.263 19.294 16.332 1.00 60.78 260 PRO A N 1
ATOM 2102 C CA . PRO A 1 260 ? -1.617 20.010 17.417 1.00 60.78 260 PRO A CA 1
ATOM 2103 C C . PRO A 1 260 ? -2.499 21.198 17.819 1.00 60.78 260 PRO A C 1
ATOM 2105 O O . PRO A 1 260 ? -2.883 22.016 16.982 1.00 60.78 260 PRO A O 1
ATOM 2108 N N . HIS A 1 261 ? -2.856 21.297 19.101 1.00 54.22 261 HIS A N 1
ATOM 2109 C CA . HIS A 1 261 ? -3.652 22.425 19.580 1.00 54.22 261 HIS A CA 1
ATOM 2110 C C . HIS A 1 261 ? -2.816 23.713 19.463 1.00 54.22 261 HIS A C 1
ATOM 2112 O O . HIS A 1 261 ? -1.740 23.783 20.053 1.00 54.22 261 HIS A O 1
ATOM 2118 N N . PRO A 1 262 ? -3.305 24.780 18.800 1.00 52.62 262 PRO A N 1
ATOM 2119 C CA . PRO A 1 262 ? -2.516 25.996 18.559 1.00 52.62 262 PRO A CA 1
ATOM 2120 C C . PRO A 1 262 ? -2.107 26.785 19.818 1.00 52.62 262 PRO A C 1
ATOM 2122 O O . PRO A 1 262 ? -1.346 27.738 19.711 1.00 52.62 262 PRO A O 1
ATOM 2125 N N . GLN A 1 263 ? -2.615 26.438 21.006 1.00 49.72 263 GLN A N 1
ATOM 2126 C CA . GLN A 1 263 ? -2.419 27.212 22.243 1.00 49.72 263 GLN A CA 1
ATOM 2127 C C . GLN A 1 263 ? -1.981 26.368 23.443 1.00 49.72 263 GLN A C 1
ATOM 2129 O O . GLN A 1 263 ? -1.804 26.897 24.538 1.00 49.72 263 GLN A O 1
ATOM 2134 N N . LYS A 1 264 ? -1.812 25.056 23.270 1.00 48.84 264 LYS A N 1
ATOM 2135 C CA . LYS A 1 264 ? -1.339 24.176 24.337 1.00 48.84 264 LYS A CA 1
ATOM 2136 C C . LYS A 1 264 ? -0.212 23.339 23.762 1.00 48.84 264 LYS A C 1
ATOM 2138 O O . LYS A 1 264 ? -0.421 22.775 22.691 1.00 48.84 264 LYS A O 1
ATOM 2143 N N . PRO A 1 265 ? 0.950 23.240 24.430 1.00 43.53 265 PRO A N 1
ATOM 2144 C CA . PRO A 1 265 ? 1.943 22.262 24.034 1.00 43.53 265 PRO A CA 1
ATOM 2145 C C . PRO A 1 265 ? 1.249 20.904 24.097 1.00 43.53 265 PRO A C 1
ATOM 2147 O O . PRO A 1 265 ? 0.932 20.402 25.177 1.00 43.53 265 PRO A O 1
ATOM 2150 N N . CYS A 1 266 ? 0.929 20.340 22.931 1.00 41.78 266 CYS A N 1
ATOM 2151 C CA . CYS A 1 266 ? 0.685 18.920 22.848 1.00 41.78 266 CYS A CA 1
ATOM 2152 C C . CYS A 1 266 ? 1.974 18.316 23.380 1.00 41.78 266 CYS A C 1
ATOM 2154 O O . CYS A 1 266 ? 3.026 18.454 22.759 1.00 41.78 266 CYS A O 1
ATOM 2156 N N . PHE A 1 267 ? 1.907 17.706 24.564 1.00 43.06 267 PHE A N 1
ATOM 2157 C CA . PHE A 1 267 ? 2.844 16.648 24.867 1.00 43.06 267 PHE A CA 1
ATOM 2158 C C . PHE A 1 267 ? 2.662 15.697 23.702 1.00 43.06 267 PHE A C 1
ATOM 2160 O O . PHE A 1 267 ? 1.621 15.041 23.605 1.00 43.06 267 PHE A O 1
ATOM 2167 N N . GLU A 1 268 ? 3.597 15.735 22.749 1.00 40.16 268 GLU A N 1
ATOM 2168 C CA . GLU A 1 268 ? 3.754 14.649 21.809 1.00 40.16 268 GLU A CA 1
ATOM 2169 C C . GLU A 1 268 ? 3.652 13.424 22.697 1.00 40.16 268 GLU A C 1
ATOM 2171 O O . GLU A 1 268 ? 4.419 13.270 23.654 1.00 40.16 268 GLU A O 1
ATOM 2176 N N . TYR A 1 269 ? 2.617 12.616 22.468 1.00 40.69 269 TYR A N 1
ATOM 2177 C CA . TYR A 1 269 ? 2.681 11.238 22.877 1.00 40.69 269 TYR A CA 1
ATOM 2178 C C . TYR A 1 269 ? 3.906 10.746 22.135 1.00 40.69 269 TYR A C 1
ATOM 2180 O O . TYR A 1 269 ? 3.825 10.320 20.983 1.00 40.69 269 TYR A O 1
ATOM 2188 N N . CYS A 1 270 ? 5.064 10.890 22.779 1.00 34.09 270 CYS A N 1
ATOM 2189 C CA . CYS A 1 270 ? 6.226 10.122 22.491 1.00 34.09 270 CYS A CA 1
ATOM 2190 C C . CYS A 1 270 ? 5.637 8.724 22.449 1.00 34.09 270 CYS A C 1
ATOM 2192 O O . CYS A 1 270 ? 5.333 8.116 23.478 1.00 34.09 270 CYS A O 1
ATOM 2194 N N . ARG A 1 271 ? 5.498 8.190 21.232 1.00 36.12 271 ARG A N 1
ATOM 2195 C CA . ARG A 1 271 ? 6.091 6.896 20.979 1.00 36.12 271 ARG A CA 1
ATOM 2196 C C . ARG A 1 271 ? 7.338 6.919 21.836 1.00 36.12 271 ARG A C 1
ATOM 2198 O O . ARG A 1 271 ? 8.281 7.651 21.542 1.00 36.12 271 ARG A O 1
ATOM 2205 N N . ILE A 1 272 ? 7.289 6.213 22.955 1.00 38.00 272 ILE A N 1
ATOM 2206 C CA . ILE A 1 272 ? 8.481 5.805 23.664 1.00 38.00 272 ILE A CA 1
ATOM 2207 C C . ILE A 1 272 ? 9.129 4.820 22.682 1.00 38.00 272 ILE A C 1
ATOM 2209 O O . ILE A 1 272 ? 9.144 3.609 22.873 1.00 38.00 272 ILE A O 1
ATOM 2213 N N . GLU A 1 273 ? 9.590 5.339 21.539 1.00 33.50 273 GLU A N 1
ATOM 2214 C CA . GLU A 1 273 ? 10.769 4.843 20.891 1.00 33.50 273 GLU A CA 1
ATOM 2215 C C . GLU A 1 273 ? 11.759 4.783 22.028 1.00 33.50 273 GLU A C 1
ATOM 2217 O O . GLU A 1 273 ? 11.999 5.779 22.711 1.00 33.50 273 GLU A O 1
ATOM 2222 N N . ARG A 1 274 ? 12.182 3.555 22.304 1.00 36.25 274 ARG A N 1
ATOM 2223 C CA . ARG A 1 274 ? 13.087 3.143 23.363 1.00 36.25 274 ARG A CA 1
ATOM 2224 C C . ARG A 1 274 ? 14.413 3.911 23.267 1.00 36.25 274 ARG A C 1
ATOM 2226 O O . ARG A 1 274 ? 15.449 3.330 22.965 1.00 36.25 274 ARG A O 1
ATOM 2233 N N . LYS A 1 275 ? 14.407 5.218 23.512 1.00 35.22 275 LYS A N 1
ATOM 2234 C CA . LYS A 1 275 ? 15.593 6.004 23.809 1.00 35.22 275 LYS A CA 1
ATOM 2235 C C . LYS A 1 275 ? 15.827 5.806 25.295 1.00 35.22 275 LYS A C 1
ATOM 2237 O O . LYS A 1 275 ? 15.055 6.256 26.135 1.00 35.22 275 LYS A O 1
ATOM 2242 N N . ALA A 1 276 ? 16.859 5.027 25.585 1.00 42.97 276 ALA A N 1
ATOM 2243 C CA . ALA A 1 276 ? 17.207 4.456 26.880 1.00 42.97 276 ALA A CA 1
ATOM 2244 C C . ALA A 1 276 ? 17.660 5.480 27.947 1.00 42.97 276 ALA A C 1
ATOM 2246 O O . ALA A 1 276 ? 18.504 5.165 28.778 1.00 42.97 276 ALA A O 1
ATOM 2247 N N . THR A 1 277 ? 17.139 6.710 27.945 1.00 45.00 277 THR A N 1
ATOM 2248 C CA . THR A 1 277 ? 17.645 7.798 28.799 1.00 45.00 277 THR A CA 1
ATOM 2249 C C . THR A 1 277 ? 16.544 8.654 29.422 1.00 45.00 277 THR A C 1
ATOM 2251 O O . THR A 1 277 ? 16.747 9.842 29.661 1.00 45.00 277 THR A O 1
ATOM 2254 N N . THR A 1 278 ? 15.369 8.092 29.708 1.00 51.19 278 THR A N 1
ATOM 2255 C CA . THR A 1 278 ? 14.393 8.773 30.572 1.00 51.19 278 THR A CA 1
ATOM 2256 C C . THR A 1 278 ? 14.699 8.410 32.022 1.00 51.19 278 THR A C 1
ATOM 2258 O O . THR A 1 278 ? 14.493 7.276 32.449 1.00 51.19 278 THR A O 1
ATOM 2261 N N . THR A 1 279 ? 15.246 9.353 32.787 1.00 68.94 279 THR A N 1
ATOM 2262 C CA . THR A 1 279 ? 15.476 9.168 34.225 1.00 68.94 279 THR A CA 1
ATOM 2263 C C . THR A 1 279 ? 14.135 9.071 34.961 1.00 68.94 279 THR A C 1
ATOM 2265 O O . THR A 1 279 ? 13.149 9.689 34.552 1.00 68.94 279 THR A O 1
ATOM 2268 N N . TRP A 1 280 ? 14.081 8.325 36.072 1.00 62.97 280 TRP A N 1
ATOM 2269 C CA . TRP A 1 280 ? 12.861 8.181 36.889 1.00 62.97 280 TRP A CA 1
ATOM 2270 C C . TRP A 1 280 ? 12.271 9.540 37.297 1.00 62.97 280 TRP A C 1
ATOM 2272 O O . TRP A 1 280 ? 11.057 9.715 37.313 1.00 62.97 280 TRP A O 1
ATOM 2282 N N . PHE A 1 281 ? 13.125 10.532 37.568 1.00 70.00 281 PHE A N 1
ATOM 2283 C CA . PHE A 1 281 ? 12.695 11.898 37.873 1.00 70.00 281 PHE A CA 1
ATOM 2284 C C . PHE A 1 281 ? 11.966 12.572 36.708 1.00 70.00 281 PHE A C 1
ATOM 2286 O O . PHE A 1 281 ? 10.962 13.237 36.944 1.00 70.00 281 PHE A O 1
ATOM 2293 N N . GLY A 1 282 ? 12.411 12.362 35.465 1.00 67.38 282 GLY A N 1
ATOM 2294 C CA . GLY A 1 282 ? 11.690 12.836 34.283 1.00 67.38 282 GLY A CA 1
ATOM 2295 C C . GLY A 1 282 ? 10.310 12.189 34.174 1.00 67.38 282 GLY A C 1
ATOM 2296 O O . GLY A 1 282 ? 9.316 12.884 33.991 1.00 67.38 282 GLY A O 1
ATOM 2297 N N . VAL A 1 283 ? 10.223 10.872 34.389 1.00 63.91 283 VAL A N 1
ATOM 2298 C CA . VAL A 1 283 ? 8.942 10.141 34.392 1.00 63.91 283 VAL A CA 1
ATOM 2299 C C . VAL A 1 283 ? 8.004 10.663 35.485 1.00 63.91 283 VAL A C 1
ATOM 2301 O O . VAL A 1 283 ? 6.838 10.929 35.206 1.00 63.91 283 VAL A O 1
ATOM 2304 N N . PHE A 1 284 ? 8.501 10.863 36.708 1.00 70.19 284 PHE A N 1
ATOM 2305 C CA . PHE A 1 284 ? 7.702 11.374 37.825 1.00 70.19 284 PHE A CA 1
ATOM 2306 C C . PHE A 1 284 ? 7.234 12.816 37.592 1.00 70.19 284 PHE A C 1
ATOM 2308 O O . PHE A 1 284 ? 6.073 13.134 37.827 1.00 70.19 284 PHE A O 1
ATOM 2315 N N . TYR A 1 285 ? 8.108 13.676 37.070 1.00 71.69 285 TYR A N 1
ATOM 2316 C CA . TYR A 1 285 ? 7.761 15.047 36.704 1.00 71.69 285 TYR A CA 1
ATOM 2317 C C . TYR A 1 285 ? 6.665 15.089 35.629 1.00 71.69 285 TYR A C 1
ATOM 2319 O O . TYR A 1 285 ? 5.678 15.809 35.783 1.00 71.69 285 TYR A O 1
ATOM 2327 N N . HIS A 1 286 ? 6.777 14.258 34.587 1.00 57.25 286 HIS A N 1
ATOM 2328 C CA . HIS A 1 286 ? 5.733 14.126 33.569 1.00 57.25 286 HIS A CA 1
ATOM 2329 C C . HIS A 1 286 ? 4.424 13.567 34.141 1.00 57.25 286 HIS A C 1
ATOM 2331 O O . HIS A 1 286 ? 3.353 14.043 33.769 1.00 57.25 286 HIS A O 1
ATOM 2337 N N . LEU A 1 287 ? 4.493 12.618 35.079 1.00 60.62 287 LEU A N 1
ATOM 2338 C CA . LEU A 1 287 ? 3.319 12.070 35.763 1.00 60.62 287 LEU A CA 1
ATOM 2339 C C . LEU A 1 287 ? 2.588 13.145 36.584 1.00 60.62 287 LEU A C 1
ATOM 2341 O O . LEU A 1 287 ? 1.366 13.252 36.513 1.00 60.62 287 LEU A O 1
ATOM 2345 N N . VAL A 1 288 ? 3.326 13.966 37.336 1.00 68.75 288 VAL A N 1
ATOM 2346 C CA . VAL A 1 288 ? 2.765 15.067 38.134 1.00 68.75 288 VAL A CA 1
ATOM 2347 C C . VAL A 1 288 ? 2.155 16.141 37.233 1.00 68.75 288 VAL A C 1
ATOM 2349 O O . VAL A 1 288 ? 1.042 16.591 37.497 1.00 68.75 288 VAL A O 1
ATOM 2352 N N . LEU A 1 289 ? 2.823 16.512 36.136 1.00 63.47 289 LEU A N 1
ATOM 2353 C CA . LEU A 1 289 ? 2.261 17.441 35.150 1.00 63.47 289 LEU A CA 1
ATOM 2354 C C . LEU A 1 289 ? 0.981 16.901 34.502 1.00 63.47 289 LEU A C 1
ATOM 2356 O O . LEU A 1 289 ? 0.036 17.662 34.303 1.00 63.47 289 LEU A O 1
ATOM 2360 N N . TYR A 1 290 ? 0.929 15.599 34.214 1.00 55.78 290 TYR A N 1
ATOM 2361 C CA . TYR A 1 290 ? -0.262 14.940 33.682 1.00 55.78 290 TYR A CA 1
ATOM 2362 C C . TYR A 1 290 ? -1.423 14.941 34.690 1.00 55.78 290 TYR A C 1
ATOM 2364 O O . TYR A 1 290 ? -2.557 15.243 34.328 1.00 55.78 290 TYR A O 1
ATOM 2372 N N . LEU A 1 291 ? -1.141 14.669 35.969 1.00 61.03 291 LEU A N 1
ATOM 2373 C CA . LEU A 1 291 ? -2.139 14.697 37.045 1.00 61.03 291 LEU A CA 1
ATOM 2374 C C . LEU A 1 291 ? -2.675 16.111 37.324 1.00 61.03 291 LEU A C 1
ATOM 2376 O O . LEU A 1 291 ? -3.858 16.268 37.617 1.00 61.03 291 LEU A O 1
ATOM 2380 N N . LEU A 1 292 ? -1.821 17.135 37.232 1.00 64.81 292 LEU A N 1
ATOM 2381 C CA . LEU A 1 292 ? -2.187 18.537 37.477 1.00 64.81 292 LEU A CA 1
ATOM 2382 C C . LEU A 1 292 ? -2.828 19.218 36.259 1.00 64.81 292 LEU A C 1
ATOM 2384 O O . LEU A 1 292 ? -3.562 20.192 36.416 1.00 64.81 292 LEU A O 1
ATOM 2388 N N . SER A 1 293 ? -2.578 18.706 35.054 1.00 54.19 293 SER A N 1
ATOM 2389 C CA . SER A 1 293 ? -3.198 19.165 33.813 1.00 54.19 293 SER A CA 1
ATOM 2390 C C . SER A 1 293 ? -3.841 17.980 33.085 1.00 54.19 293 SER A C 1
ATOM 2392 O O . SER A 1 293 ? -3.342 17.545 32.044 1.00 54.19 293 SER A O 1
ATOM 2394 N N . PRO A 1 294 ? -5.002 17.483 33.563 1.00 49.69 294 PRO A N 1
ATOM 2395 C CA . PRO A 1 294 ? -5.749 16.399 32.911 1.00 4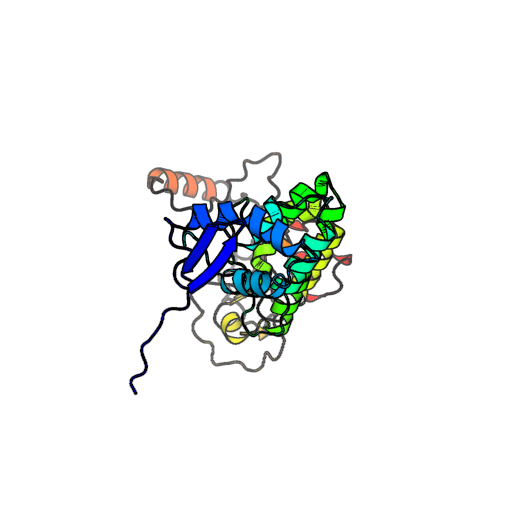9.69 294 PRO A CA 1
ATOM 2396 C C . PRO A 1 294 ? -6.313 16.800 31.533 1.00 49.69 294 PRO A C 1
ATOM 2398 O O . PRO A 1 294 ? -7.083 16.069 30.918 1.00 49.69 294 PRO A O 1
ATOM 2401 N N . VAL A 1 295 ? -5.946 17.984 31.034 1.00 48.84 295 VAL A N 1
ATOM 2402 C CA . VAL A 1 295 ? -6.439 18.606 29.809 1.00 48.84 295 VAL A CA 1
ATOM 2403 C C . VAL A 1 295 ? -5.446 18.400 28.657 1.00 48.84 295 VAL A C 1
ATOM 2405 O O . VAL A 1 295 ? -5.456 19.189 27.710 1.00 48.84 295 VAL A O 1
ATOM 2408 N N . SER A 1 296 ? -4.625 17.341 28.676 1.00 50.28 296 SER A N 1
ATOM 2409 C CA . SER A 1 296 ? -3.952 16.849 27.464 1.00 50.28 296 SER A CA 1
ATOM 2410 C C . SER A 1 296 ? -5.006 16.264 26.514 1.00 50.28 296 SER A C 1
ATOM 2412 O O . SER A 1 296 ? -5.156 15.054 26.369 1.00 50.28 296 SER A O 1
ATOM 2414 N N . HIS A 1 297 ? -5.810 17.140 25.920 1.00 56.25 297 HIS A N 1
ATOM 2415 C CA . HIS A 1 297 ? -6.772 16.763 24.902 1.00 56.25 297 HIS A CA 1
ATOM 2416 C C . HIS A 1 297 ? -5.963 16.518 23.639 1.00 56.25 297 HIS A C 1
ATOM 2418 O O . HIS A 1 297 ? -5.353 17.433 23.083 1.00 56.25 297 HIS A O 1
ATOM 2424 N N . VAL A 1 298 ? -5.903 15.257 23.238 1.00 57.00 298 VAL A N 1
ATOM 2425 C CA . VAL A 1 298 ? -5.426 14.888 21.916 1.00 57.00 298 VAL A CA 1
ATOM 2426 C C . VAL A 1 298 ? -6.566 15.234 20.972 1.00 57.00 298 VAL A C 1
ATOM 2428 O O . VAL A 1 298 ? -7.600 14.576 20.980 1.00 57.00 298 VAL A O 1
ATOM 2431 N N . TYR A 1 299 ? -6.416 16.321 20.218 1.00 65.44 299 TYR A N 1
ATOM 2432 C CA . TYR A 1 299 ? -7.428 16.710 19.246 1.00 65.44 299 TYR A CA 1
ATOM 2433 C C . TYR A 1 299 ? -7.252 15.850 18.014 1.00 65.44 299 TYR A C 1
ATOM 2435 O O . TYR A 1 299 ? -6.172 15.799 17.423 1.00 65.44 299 TYR A O 1
ATOM 2443 N N . VAL A 1 300 ? -8.324 15.170 17.641 1.00 66.50 300 VAL A N 1
ATOM 2444 C CA . VAL A 1 300 ? -8.364 14.367 16.431 1.00 66.50 300 VAL A CA 1
ATOM 2445 C C . VAL A 1 300 ? -9.453 14.925 15.537 1.00 66.50 300 VAL A C 1
ATOM 2447 O O . VAL A 1 300 ? -10.549 15.243 16.000 1.00 66.50 300 VAL A O 1
ATOM 2450 N N . ILE A 1 301 ? -9.143 15.080 14.258 1.00 72.56 301 ILE A N 1
ATOM 2451 C CA . ILE A 1 301 ? -10.132 15.457 13.249 1.00 72.56 301 ILE A CA 1
ATOM 2452 C C . ILE A 1 301 ? -10.256 14.330 12.231 1.00 72.56 301 ILE A C 1
ATOM 2454 O O . ILE A 1 301 ? -9.261 13.639 11.977 1.00 72.56 301 ILE A O 1
ATOM 2458 N N . PRO A 1 302 ? -11.444 14.133 11.631 1.00 75.25 302 PRO A N 1
ATOM 2459 C CA . PRO A 1 302 ? -11.557 13.340 10.419 1.00 75.25 302 PRO A CA 1
ATOM 2460 C C . PRO A 1 302 ? -10.557 13.869 9.398 1.00 75.25 302 PRO A C 1
ATOM 2462 O O . PRO A 1 302 ? -10.429 15.078 9.209 1.00 75.25 302 PRO A O 1
ATOM 2465 N N . ARG A 1 303 ? -9.794 12.960 8.801 1.00 73.38 303 ARG A N 1
ATOM 2466 C CA . ARG A 1 303 ? -8.545 13.327 8.141 1.00 73.38 303 ARG A CA 1
ATOM 2467 C C . ARG A 1 303 ? -8.760 14.247 6.929 1.00 73.38 303 ARG A C 1
ATOM 2469 O O . ARG A 1 303 ? -8.108 15.277 6.830 1.00 73.38 303 ARG A O 1
ATOM 2476 N N . TYR A 1 304 ? -9.646 13.877 6.005 1.00 67.06 304 TYR A N 1
ATOM 2477 C CA . TYR A 1 304 ? -9.818 14.609 4.736 1.00 67.06 304 TYR A CA 1
ATOM 2478 C C . TYR A 1 304 ? -11.169 14.380 4.046 1.00 67.06 304 TYR A C 1
ATOM 2480 O O . TYR A 1 304 ? -11.351 14.755 2.891 1.00 67.06 304 TYR A O 1
ATOM 2488 N N . TYR A 1 305 ? -12.116 13.740 4.723 1.00 66.00 305 TYR A N 1
ATOM 2489 C CA . TYR A 1 305 ? -13.426 13.445 4.163 1.00 66.00 305 TYR A CA 1
ATOM 2490 C C . TYR A 1 305 ? -14.510 13.915 5.131 1.00 66.00 305 TYR A C 1
ATOM 2492 O O . TYR A 1 305 ? -14.359 13.834 6.354 1.00 66.00 305 TYR A O 1
ATOM 2500 N N . ASN A 1 306 ? -15.614 14.402 4.571 1.00 67.31 306 ASN A N 1
ATOM 2501 C CA . ASN A 1 306 ? -16.832 14.601 5.342 1.00 67.31 306 ASN A CA 1
ATOM 2502 C C . ASN A 1 306 ? -17.371 13.228 5.734 1.00 67.31 306 ASN A C 1
ATOM 2504 O O . ASN A 1 306 ? -17.231 12.270 4.975 1.00 67.31 306 ASN A O 1
ATOM 2508 N N . VAL A 1 307 ? -17.993 13.128 6.907 1.00 64.50 307 VAL A N 1
ATOM 2509 C CA . VAL A 1 307 ? -18.603 11.872 7.377 1.00 64.50 307 VAL A CA 1
ATOM 2510 C C . VAL A 1 307 ? -19.567 11.310 6.321 1.00 64.50 307 VAL A C 1
ATOM 2512 O O . VAL A 1 307 ? -19.562 10.115 6.056 1.00 64.50 307 VAL A O 1
ATOM 2515 N N . GLU A 1 308 ? -20.267 12.203 5.621 1.00 67.94 308 GLU A N 1
ATOM 2516 C CA . GLU A 1 308 ? -21.175 11.923 4.501 1.00 67.94 308 GLU A CA 1
ATOM 2517 C C . GLU A 1 308 ? -20.508 11.264 3.280 1.00 67.94 308 GLU A C 1
ATOM 2519 O O . GLU A 1 308 ? -21.190 10.661 2.463 1.00 67.94 308 GLU A O 1
ATOM 2524 N N . ALA A 1 309 ? -19.183 11.357 3.122 1.00 68.00 309 ALA A N 1
ATOM 2525 C CA . ALA A 1 309 ? -18.466 10.739 2.001 1.00 68.00 309 ALA A CA 1
ATOM 2526 C C . ALA A 1 309 ? -18.226 9.228 2.195 1.00 68.00 309 ALA A C 1
ATOM 2528 O O . ALA A 1 309 ? -17.685 8.557 1.300 1.00 68.00 309 ALA A O 1
ATOM 2529 N N . LEU A 1 310 ? -18.576 8.698 3.369 1.00 68.06 310 LEU A N 1
ATOM 2530 C CA . LEU A 1 310 ? -18.428 7.300 3.734 1.00 68.06 310 LEU A CA 1
ATOM 2531 C C . LEU A 1 310 ? -19.801 6.649 3.902 1.00 68.06 310 LEU A C 1
ATOM 2533 O O . LEU A 1 310 ? -20.415 6.743 4.955 1.00 68.06 310 LEU A O 1
ATOM 2537 N N . ASP A 1 311 ? -20.225 5.891 2.894 1.00 68.25 311 ASP A N 1
ATOM 2538 C CA . ASP A 1 311 ? -21.545 5.237 2.860 1.00 68.25 311 ASP A CA 1
ATOM 2539 C C . ASP A 1 311 ? -21.692 4.037 3.827 1.00 68.25 311 ASP A C 1
ATOM 2541 O O . ASP A 1 311 ? -22.618 3.235 3.698 1.00 68.25 311 ASP A O 1
ATOM 2545 N N . ASN A 1 312 ? -20.770 3.859 4.783 1.00 67.31 312 ASN A N 1
ATOM 2546 C CA . ASN A 1 312 ? -20.781 2.728 5.710 1.00 67.31 312 ASN A CA 1
ATOM 2547 C C . ASN A 1 312 ? -21.095 3.190 7.136 1.00 67.31 312 ASN A C 1
ATOM 2549 O O . ASN A 1 312 ? -20.256 3.848 7.767 1.00 67.31 312 ASN A O 1
ATOM 2553 N N . PRO A 1 313 ? -22.245 2.761 7.684 1.00 65.31 313 PRO A N 1
ATOM 2554 C CA . PRO A 1 313 ? -22.718 3.203 8.991 1.00 65.31 313 PRO A CA 1
ATOM 2555 C C . PRO A 1 313 ? -21.774 2.808 10.137 1.00 65.31 313 PRO A C 1
ATOM 2557 O O . PRO A 1 313 ? -21.742 3.483 11.163 1.00 65.31 313 PRO A O 1
ATOM 2560 N N . ALA A 1 314 ? -20.968 1.750 9.983 1.00 64.31 314 ALA A N 1
ATOM 2561 C CA . ALA A 1 314 ? -19.993 1.350 10.999 1.00 64.31 314 ALA A CA 1
ATOM 2562 C C . ALA A 1 314 ? -18.807 2.325 11.085 1.00 64.31 314 ALA A C 1
ATOM 2564 O O . ALA A 1 314 ? -18.295 2.583 12.174 1.00 64.31 314 ALA A O 1
ATOM 2565 N N . ILE A 1 315 ? -18.381 2.897 9.954 1.00 65.56 315 ILE A N 1
ATOM 2566 C CA . ILE A 1 315 ? -17.314 3.907 9.945 1.00 65.56 315 ILE A CA 1
ATOM 2567 C C . ILE A 1 315 ? -17.852 5.236 10.432 1.00 65.56 315 ILE A C 1
ATOM 2569 O O . ILE A 1 315 ? -17.186 5.913 11.206 1.00 65.56 315 ILE A O 1
ATOM 2573 N N . GLU A 1 316 ? -19.048 5.606 9.979 1.00 68.31 316 GLU A N 1
ATOM 2574 C CA . GLU A 1 316 ? -19.725 6.799 10.464 1.00 68.31 316 GLU A CA 1
ATOM 2575 C C . GLU A 1 316 ? -19.828 6.756 11.992 1.00 68.31 316 GLU A C 1
ATOM 2577 O O . GLU A 1 316 ? -19.392 7.699 12.648 1.00 68.31 316 GLU A O 1
ATOM 2582 N N . ALA A 1 317 ? -20.274 5.632 12.564 1.00 65.88 317 ALA A N 1
ATOM 2583 C CA . ALA A 1 317 ? -20.306 5.439 14.011 1.00 65.88 317 ALA A CA 1
ATOM 2584 C C . ALA A 1 317 ? -18.916 5.587 14.655 1.00 65.88 317 ALA A C 1
ATOM 2586 O O . ALA A 1 317 ? -18.785 6.273 15.668 1.00 65.88 317 ALA A O 1
ATOM 2587 N N . LEU A 1 318 ? -17.871 4.998 14.057 1.00 67.38 318 LEU A N 1
ATOM 2588 C CA . LEU A 1 318 ? -16.493 5.155 14.531 1.00 67.38 318 LEU A CA 1
ATOM 2589 C C . LEU A 1 318 ? -16.048 6.623 14.521 1.00 67.38 318 LEU A C 1
ATOM 2591 O O . LEU A 1 318 ? -15.497 7.086 15.511 1.00 67.38 318 LEU A O 1
ATOM 2595 N N . ILE A 1 319 ? -16.288 7.365 13.439 1.00 67.06 319 ILE A N 1
ATOM 2596 C CA . ILE A 1 319 ? -15.867 8.768 13.293 1.00 67.06 319 ILE A CA 1
ATOM 2597 C C . ILE A 1 319 ? -16.670 9.697 14.204 1.00 67.06 319 ILE A C 1
ATOM 2599 O O . ILE A 1 319 ? -16.107 10.631 14.778 1.00 67.06 319 ILE A O 1
ATOM 2603 N N . GLN A 1 320 ? -17.975 9.452 14.336 1.00 65.00 320 GLN A N 1
ATOM 2604 C CA . GLN A 1 320 ? -18.858 10.196 15.234 1.00 65.00 320 GLN A CA 1
ATOM 2605 C C . GLN A 1 320 ? -18.514 9.956 16.705 1.00 65.00 320 GLN A C 1
ATOM 2607 O O . GLN A 1 320 ? -18.770 10.827 17.542 1.00 65.00 320 GLN A O 1
ATOM 2612 N N . PHE A 1 321 ? -17.911 8.811 17.029 1.00 62.16 321 PHE A N 1
ATOM 2613 C CA . PHE A 1 321 ? -17.316 8.569 18.334 1.00 62.16 321 PHE A CA 1
ATOM 2614 C C . PHE A 1 321 ? -16.088 9.457 18.496 1.00 62.16 321 PHE A C 1
ATOM 2616 O O . PHE A 1 321 ? -14.962 9.115 18.139 1.00 62.16 321 PHE A O 1
ATOM 2623 N N . LYS A 1 322 ? -16.352 10.662 19.003 1.00 55.38 322 LYS A N 1
ATOM 2624 C CA . LYS A 1 322 ? -15.337 11.645 19.363 1.00 55.38 322 LYS A CA 1
ATOM 2625 C C . LYS A 1 322 ? -14.434 11.023 20.429 1.00 55.38 322 LYS A C 1
ATOM 2627 O O . LYS A 1 322 ? -14.886 10.782 21.548 1.00 55.38 322 LYS A O 1
ATOM 2632 N N . TRP A 1 323 ? -13.202 10.724 20.025 1.00 51.91 323 TRP A N 1
ATOM 2633 C CA . TRP A 1 323 ? -12.124 10.246 20.886 1.00 51.91 323 TRP A CA 1
ATOM 2634 C C . TRP A 1 323 ? -11.686 11.305 21.892 1.00 51.91 323 TRP A C 1
ATOM 2636 O O . TRP A 1 323 ? -11.631 12.495 21.501 1.00 51.91 323 TRP A O 1
#

Radius of gyration: 24.7 Å; chains: 1; bounding box: 57×69×69 Å

Secondary structure (DSSP, 8-state):
--------EEEEEETTEEEEEETT-TTSTTTHHHHHHTHHHHHHHHT-TT-TTHHHHHHHHHTTTT--SBTTBTT--HHHHHHHT--GGGHHHHHHHHHHHT-TTSS------S-PPTTT-HHHHHHHHHTT-GGGHHHHHHHHHHHHHHHHHHT-THHHHHHHTTHHHHHHH-HHHHHHHHHHHHT-B-S-HHHHHHSEEEPPPGGGTTT--PPPPPGGGSSS--EEE-SSPPP-----TT--PPPB---HHHHEEEE--TTS-----------S---HHHHHHHHHHHHH-TT---EEEESSS-GGG---HHHHHHHHS--

Foldseek 3Di:
DDDDDDQDWDQDCQPNDTDGDRLPPCQALVNLCVNLVCLLVLLVLLQDPVDPCVVVSLVSLLSFQQPHSDPVALLRGSLLSLLLNDDPVCLVSSQVSLLSSLDPPDPRHRADQLDHDPSNQSLLSLLVVCVVPVSSVSSSVSQLVSLLVVCQVVLNCSSLNHVLVCLVSCCVRPVVVLLVSLLSLQVRWHPCPPLCVQFWAFDDDPVPPPPDPDDRDDPVVDDLTDIDGHPPTDDDDPPPVVPPDTDGDDDPSSFKDFDQDPPDGLPPPPPPPVPPDCDVVNVVVVVVVCVVCVPSDRDIAGDRDDLVSHPDVSVSSVRVPGD

pLDDT: mean 71.0, std 16.97, range [21.81, 94.62]

Sequence (323 aa):
MKTCPHYGMMTVSLGGFNIQLALDRVCSSENAQYFFGSMKRLLTDYSDPWLDHSDAIARYLRSHINTYACLKDHIQSVFSAICKLWDPTVHDTHEKLVRQLLALEDNRNWAPPASYSSGANPVEIILEIARTKPGALSIATAFIEYSIGLAKDERDISHLLYLCGCMDHLVMVHPELALRITRAFVYLRCKDRKSIIDHYRIAQPPTFRNLISVKDPKLYECRNPIMQLHYPAREKEPMDDRFSENFFVAPFQLLWAFVPHPQKPCFEYCRIERKATTTWFGVFYHLVLYLLSPVSHVYVIPRYYNVEALDNPAIEALIQFKW